Protein AF-A0A7W9YBZ8-F1 (afdb_monomer_lite)

Structure (mmCIF, N/CA/C/O backbone):
data_AF-A0A7W9YBZ8-F1
#
_entry.id   AF-A0A7W9YBZ8-F1
#
loop_
_atom_site.group_PDB
_atom_site.id
_atom_site.type_symbol
_atom_site.label_atom_id
_atom_site.label_alt_id
_atom_site.label_comp_id
_atom_site.label_asym_id
_atom_site.label_entity_id
_atom_site.label_seq_id
_atom_site.pdbx_PDB_ins_code
_atom_site.Cartn_x
_atom_site.Cartn_y
_atom_site.Cartn_z
_atom_site.occupancy
_atom_site.B_iso_or_equiv
_atom_site.auth_seq_id
_atom_site.auth_comp_id
_atom_site.auth_asym_id
_atom_site.auth_atom_id
_atom_site.pdbx_PDB_model_num
ATOM 1 N N . MET A 1 1 ? -35.290 6.268 83.564 1.00 39.09 1 MET A N 1
ATOM 2 C CA . MET A 1 1 ? -34.974 5.269 82.520 1.00 39.09 1 MET A CA 1
ATOM 3 C C . MET A 1 1 ? -35.511 5.799 81.199 1.00 39.09 1 MET A C 1
ATOM 5 O O . MET A 1 1 ? -36.633 6.287 81.179 1.00 39.09 1 MET A O 1
ATOM 9 N N . LYS A 1 2 ? -34.642 5.896 80.187 1.00 36.97 2 LYS A N 1
ATOM 10 C CA . LYS A 1 2 ? -34.783 6.764 79.003 1.00 36.97 2 LYS A CA 1
ATOM 11 C C . LYS A 1 2 ? -35.690 6.149 77.932 1.00 36.97 2 LYS A C 1
ATOM 13 O O . LYS A 1 2 ? -35.587 4.963 77.644 1.00 36.97 2 LYS A O 1
ATOM 18 N N . GLN A 1 3 ? -36.544 6.993 77.358 1.00 38.16 3 GLN A N 1
ATOM 19 C CA . GLN A 1 3 ? -37.450 6.673 76.261 1.00 38.16 3 GLN A CA 1
ATOM 20 C C . GLN A 1 3 ? -36.682 6.431 74.956 1.00 38.16 3 GLN A C 1
ATOM 22 O O . GLN A 1 3 ? -35.708 7.126 74.668 1.00 38.16 3 GLN A O 1
ATOM 27 N N . MET A 1 4 ? -37.135 5.444 74.181 1.00 46.66 4 MET A N 1
ATOM 28 C CA . MET A 1 4 ? -36.638 5.159 72.839 1.00 46.66 4 MET A CA 1
ATOM 29 C C . MET A 1 4 ? -37.496 5.891 71.808 1.00 46.66 4 MET A C 1
ATOM 31 O O . MET A 1 4 ? -38.709 5.700 71.771 1.00 46.66 4 MET A O 1
ATOM 35 N N . ALA A 1 5 ? -36.860 6.697 70.962 1.00 44.94 5 ALA A N 1
ATOM 36 C CA . ALA A 1 5 ? -37.447 7.225 69.739 1.00 44.94 5 ALA A CA 1
ATOM 37 C C . ALA A 1 5 ? -36.613 6.720 68.555 1.00 44.94 5 ALA A C 1
ATOM 39 O O . ALA A 1 5 ? -35.406 6.951 68.494 1.00 44.94 5 ALA A O 1
ATOM 40 N N . PHE A 1 6 ? -37.266 6.003 67.641 1.00 47.22 6 PHE A N 1
ATOM 41 C CA . PHE A 1 6 ? -36.727 5.645 66.334 1.00 47.22 6 PHE A CA 1
ATOM 42 C C . PHE A 1 6 ? -36.806 6.872 65.421 1.00 47.22 6 PHE A C 1
ATOM 44 O O . PHE A 1 6 ? -37.890 7.410 65.209 1.00 47.22 6 PHE A O 1
ATOM 51 N N . ALA A 1 7 ? -35.674 7.292 64.860 1.00 44.38 7 ALA A N 1
ATOM 52 C CA . ALA A 1 7 ? -35.624 8.266 63.777 1.00 44.38 7 ALA A CA 1
ATOM 53 C C . ALA A 1 7 ? -34.984 7.602 62.554 1.00 44.38 7 ALA A C 1
ATOM 55 O O . ALA A 1 7 ? -33.784 7.334 62.528 1.00 44.38 7 ALA A O 1
ATOM 56 N N . ALA A 1 8 ? -35.818 7.304 61.559 1.00 50.41 8 ALA A N 1
ATOM 57 C CA . ALA A 1 8 ? -35.397 6.947 60.215 1.00 50.41 8 ALA A CA 1
ATOM 58 C C . ALA A 1 8 ? -34.964 8.229 59.483 1.00 50.41 8 ALA A C 1
ATOM 60 O O . ALA A 1 8 ? -35.722 9.196 59.435 1.00 50.41 8 ALA A O 1
ATOM 61 N N . GLY A 1 9 ? -33.746 8.244 58.939 1.00 46.59 9 GLY A N 1
ATOM 62 C CA . GLY A 1 9 ? -33.174 9.376 58.209 1.00 46.59 9 GLY A CA 1
ATOM 63 C C . GLY A 1 9 ? -32.560 8.913 56.891 1.00 46.59 9 GLY A C 1
ATOM 64 O O . GLY A 1 9 ? -31.656 8.087 56.876 1.00 46.59 9 GLY A O 1
ATOM 65 N N . ILE A 1 10 ? -33.115 9.433 55.800 1.00 53.53 10 ILE A N 1
ATOM 66 C CA . ILE A 1 10 ? -32.891 9.110 54.387 1.00 53.53 10 ILE A CA 1
ATOM 67 C C . ILE A 1 10 ? -31.417 9.288 53.985 1.00 53.53 10 ILE A C 1
ATOM 69 O O . ILE A 1 10 ? -30.879 10.390 54.074 1.00 53.53 10 ILE A O 1
ATOM 73 N N . ILE A 1 11 ? -30.778 8.226 53.481 1.00 57.31 11 ILE A N 1
ATOM 74 C CA . ILE A 1 11 ? -29.496 8.339 52.772 1.00 57.31 11 ILE A CA 1
ATOM 75 C C . ILE A 1 11 ? -29.817 8.801 51.350 1.00 57.31 11 IL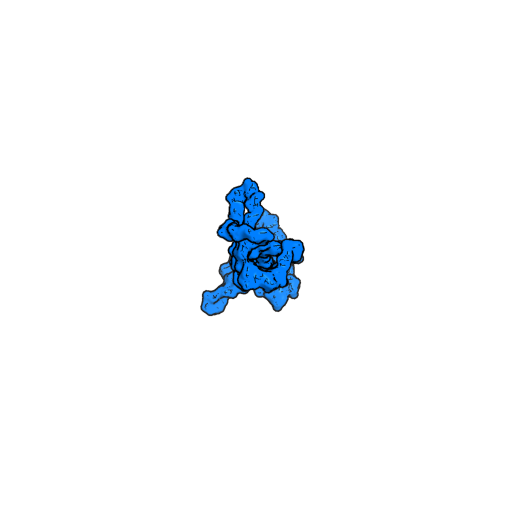E A C 1
ATOM 77 O O . ILE A 1 11 ? -30.354 8.045 50.541 1.00 57.31 11 ILE A O 1
ATOM 81 N N . ALA A 1 12 ? -29.524 10.069 51.068 1.00 49.31 12 ALA A N 1
ATOM 82 C CA . ALA A 1 12 ? -29.560 10.624 49.725 1.00 49.31 12 ALA A CA 1
ATOM 83 C C . ALA A 1 12 ? -28.549 9.872 48.842 1.00 49.31 12 ALA A C 1
ATOM 85 O O . ALA A 1 12 ? -27.347 9.885 49.110 1.00 49.31 12 ALA A O 1
ATOM 86 N N . GLY A 1 13 ? -29.045 9.195 47.805 1.00 47.66 13 GLY A N 1
ATOM 87 C CA . GLY A 1 13 ? -28.213 8.563 46.789 1.00 47.66 13 GLY A CA 1
ATOM 88 C C . GLY A 1 13 ? -27.418 9.623 46.034 1.00 47.66 13 GLY A C 1
ATOM 89 O O . GLY A 1 13 ? -27.987 10.432 45.303 1.00 47.66 13 GLY A O 1
ATOM 90 N N . LEU A 1 14 ? -26.100 9.623 46.218 1.00 51.12 14 LEU A N 1
ATOM 91 C CA . LEU A 1 14 ? -25.176 10.352 45.361 1.00 51.12 14 LEU A CA 1
ATOM 92 C C . LEU A 1 14 ? -25.247 9.714 43.971 1.00 51.12 14 LEU A C 1
ATOM 94 O O . LEU A 1 14 ? -24.810 8.580 43.784 1.00 51.12 14 LEU A O 1
ATOM 98 N N . ALA A 1 15 ? -25.818 10.430 43.003 1.00 49.50 15 ALA A N 1
ATOM 99 C CA . ALA A 1 15 ? -25.705 10.073 41.598 1.00 49.50 15 ALA A CA 1
ATOM 100 C C . ALA A 1 15 ? -24.217 10.110 41.220 1.00 49.50 15 ALA A C 1
ATOM 102 O O . ALA A 1 15 ? -23.617 11.179 41.104 1.00 49.50 15 ALA A O 1
ATOM 103 N N . SER A 1 16 ? -23.609 8.933 41.087 1.00 42.72 16 SER A N 1
ATOM 104 C CA . SER A 1 16 ? -22.265 8.777 40.549 1.00 42.72 16 SER A CA 1
ATOM 105 C C . SER A 1 16 ? -22.278 9.279 39.109 1.00 42.72 16 SER A C 1
ATOM 107 O O . SER A 1 16 ? -22.821 8.635 38.216 1.00 42.72 16 SER A O 1
ATOM 109 N N . MET A 1 17 ? -21.727 10.468 38.886 1.00 43.50 17 MET A N 1
ATOM 110 C CA . MET A 1 17 ? -21.442 10.951 37.543 1.00 43.50 17 MET A CA 1
ATOM 111 C C . MET A 1 17 ? -20.300 10.085 37.007 1.00 43.50 17 MET A C 1
ATOM 113 O O . MET A 1 17 ? -19.156 10.242 37.431 1.00 43.50 17 MET A O 1
ATOM 117 N N . SER A 1 18 ? -20.621 9.123 36.142 1.00 44.34 18 SER A N 1
ATOM 118 C CA . SER A 1 18 ? -19.644 8.285 35.450 1.00 44.34 18 SER A CA 1
ATOM 119 C C . SER A 1 18 ? -18.741 9.184 34.611 1.00 44.34 18 SER A C 1
ATOM 121 O O . SER A 1 18 ? -19.114 9.618 33.522 1.00 44.34 18 SER A O 1
ATOM 123 N N . GLN A 1 19 ? -17.563 9.520 35.133 1.00 41.34 19 GLN A N 1
ATOM 124 C CA . GLN A 1 19 ? -16.507 10.051 34.285 1.00 41.34 19 GLN A CA 1
ATOM 125 C C . GLN A 1 19 ? -16.109 8.925 33.321 1.00 41.34 19 GLN A C 1
ATOM 127 O O . GLN A 1 19 ? -15.967 7.792 33.786 1.00 41.34 19 GLN A O 1
ATOM 132 N N . PRO A 1 20 ? -15.940 9.188 32.013 1.00 45.44 20 PRO A N 1
ATOM 133 C CA . PRO A 1 20 ? -15.352 8.208 31.110 1.00 45.44 20 PRO A CA 1
ATOM 134 C C . PRO A 1 20 ? -13.951 7.924 31.646 1.00 45.44 20 PRO A C 1
ATOM 136 O O . PRO A 1 20 ? -13.073 8.789 31.652 1.00 45.44 20 PRO A O 1
ATOM 139 N N . THR A 1 21 ? -13.784 6.753 32.247 1.00 42.84 21 THR A N 1
ATOM 140 C CA . THR A 1 21 ? -12.510 6.364 32.837 1.00 42.84 21 THR A CA 1
ATOM 141 C C . THR A 1 21 ? -11.633 5.829 31.718 1.00 42.84 21 THR A C 1
ATOM 143 O O . THR A 1 21 ? -12.100 5.076 30.869 1.00 42.84 21 THR A O 1
ATOM 146 N N . TYR A 1 22 ? -10.346 6.175 31.745 1.00 48.28 22 TYR A N 1
ATOM 147 C CA . TYR A 1 22 ? -9.294 5.631 30.876 1.00 48.28 22 TYR A CA 1
ATOM 148 C C . TYR A 1 22 ? -9.345 4.096 30.682 1.00 48.28 22 TYR A C 1
ATOM 150 O O . TYR A 1 22 ? -8.763 3.584 29.729 1.00 48.28 22 TYR A O 1
ATOM 158 N N . ALA A 1 23 ? -10.036 3.362 31.563 1.00 52.97 23 ALA A N 1
ATOM 159 C CA . ALA A 1 23 ? -10.289 1.932 31.443 1.00 52.97 23 ALA A CA 1
ATOM 160 C C . ALA A 1 23 ? -11.123 1.558 30.200 1.00 52.97 23 ALA A C 1
ATOM 162 O O . ALA A 1 23 ? -10.751 0.618 29.505 1.00 52.97 23 ALA A O 1
ATOM 163 N N . GLU A 1 24 ? -12.179 2.307 29.857 1.00 59.22 24 GLU A N 1
ATOM 164 C CA . GLU A 1 24 ? -13.039 1.979 28.702 1.00 59.22 24 GLU A CA 1
ATOM 165 C C . GLU A 1 24 ? -12.298 2.159 27.362 1.00 59.22 24 GLU A C 1
ATOM 167 O O . GLU A 1 24 ? -12.486 1.380 26.424 1.00 59.22 24 GLU A O 1
ATOM 172 N N . ASP A 1 25 ? -11.408 3.154 27.280 1.00 58.88 25 ASP A N 1
ATOM 173 C CA . ASP A 1 25 ? -10.561 3.387 26.104 1.00 58.88 25 ASP A CA 1
ATOM 174 C C . ASP A 1 25 ? -9.421 2.365 25.998 1.00 58.88 25 ASP A C 1
ATOM 176 O O . ASP A 1 25 ? -9.064 1.956 24.890 1.00 58.88 25 ASP A O 1
ATOM 180 N N . ALA A 1 26 ? -8.872 1.915 27.133 1.00 63.59 26 ALA A N 1
ATOM 181 C CA . ALA A 1 26 ? -7.862 0.860 27.175 1.00 63.59 26 ALA A CA 1
ATOM 182 C C . ALA A 1 26 ? -8.437 -0.498 26.739 1.00 63.59 26 ALA A C 1
ATOM 184 O O . ALA A 1 26 ? -7.808 -1.222 25.961 1.00 63.59 26 ALA A O 1
ATOM 185 N N . GLU A 1 27 ? -9.650 -0.825 27.192 1.00 80.19 27 GLU A N 1
ATOM 186 C CA . GLU A 1 27 ? -10.381 -2.026 26.780 1.00 80.19 27 GLU A CA 1
ATOM 187 C C . GLU A 1 27 ? -10.715 -1.983 25.284 1.00 80.19 27 GLU A C 1
ATOM 189 O O . GLU A 1 27 ? -10.450 -2.944 24.552 1.00 80.19 27 GLU A O 1
ATOM 194 N N . TRP A 1 28 ? -11.206 -0.839 24.797 1.00 87.44 28 TRP A N 1
ATOM 195 C CA . TRP A 1 28 ? -11.497 -0.650 23.379 1.00 87.44 28 TRP A CA 1
ATOM 196 C C . TRP A 1 28 ? -10.231 -0.700 22.509 1.00 87.44 28 TRP A C 1
ATOM 198 O O . TRP A 1 28 ? -10.233 -1.354 21.466 1.00 87.44 28 TRP A O 1
ATOM 208 N N . GLY A 1 29 ? -9.123 -0.090 22.936 1.00 89.31 29 GLY A N 1
ATOM 209 C CA . GLY A 1 29 ? -7.845 -0.120 22.218 1.00 89.31 29 GLY A CA 1
ATOM 210 C C . GLY A 1 29 ? -7.275 -1.527 22.062 1.00 89.31 29 GLY A C 1
ATOM 211 O O . GLY A 1 29 ? -6.813 -1.894 20.979 1.00 89.31 29 GLY A O 1
ATOM 212 N N . CYS A 1 30 ? -7.361 -2.353 23.107 1.00 90.69 30 CYS A N 1
ATOM 213 C CA . CYS A 1 30 ? -6.948 -3.752 23.019 1.00 90.69 30 CYS A CA 1
ATOM 214 C C . CYS A 1 30 ? -7.881 -4.583 22.131 1.00 90.69 30 CYS A C 1
ATOM 216 O O . CYS A 1 30 ? -7.406 -5.457 21.404 1.00 90.69 30 CYS A O 1
ATOM 218 N N . GLN A 1 31 ? -9.179 -4.272 22.108 1.00 91.75 31 GLN A N 1
ATOM 219 C CA . GLN A 1 31 ? -10.114 -4.891 21.170 1.00 91.75 31 GLN A CA 1
ATOM 220 C C . GLN A 1 31 ? -9.775 -4.543 19.712 1.00 91.75 31 GLN A C 1
ATOM 222 O O . GLN A 1 31 ? -9.754 -5.435 18.865 1.00 91.75 31 GLN A O 1
ATOM 227 N N . ILE A 1 32 ? -9.462 -3.275 19.414 1.00 93.56 32 ILE A N 1
ATOM 228 C CA . ILE A 1 32 ? -9.023 -2.850 18.076 1.00 93.56 32 ILE A CA 1
ATOM 229 C C . ILE A 1 32 ? -7.741 -3.569 17.671 1.00 93.56 32 ILE A C 1
ATOM 231 O O . ILE A 1 32 ? -7.672 -4.096 16.564 1.00 93.56 32 ILE A O 1
ATOM 235 N N . LEU A 1 33 ? -6.745 -3.628 18.558 1.00 92.31 33 LEU A N 1
ATOM 236 C CA . LEU A 1 33 ? -5.489 -4.313 18.267 1.00 92.31 33 LEU A CA 1
ATOM 237 C C . LEU A 1 33 ? -5.711 -5.801 17.969 1.00 92.31 33 LEU A C 1
ATOM 239 O O . LEU A 1 33 ? -5.168 -6.314 16.993 1.00 92.31 33 LEU A O 1
ATOM 243 N N . LEU A 1 34 ? -6.525 -6.483 18.779 1.00 91.12 34 LEU A N 1
ATOM 244 C CA . LEU A 1 34 ? -6.846 -7.896 18.583 1.00 91.12 34 LEU A CA 1
ATOM 245 C C . LEU A 1 34 ? -7.536 -8.131 17.235 1.00 91.12 34 LEU A C 1
ATOM 247 O O . LEU A 1 34 ? -7.174 -9.050 16.502 1.00 91.12 34 LEU A O 1
ATOM 251 N N . CYS A 1 35 ? -8.499 -7.280 16.891 1.00 94.00 35 CYS A N 1
ATOM 252 C CA . CYS A 1 35 ? -9.222 -7.381 15.632 1.00 94.00 35 CYS A CA 1
ATOM 253 C C . CYS A 1 35 ? -8.346 -7.053 14.420 1.00 94.00 35 CYS A C 1
ATOM 255 O O . CYS A 1 35 ? -8.385 -7.781 13.433 1.00 94.00 35 CYS A O 1
ATOM 257 N N . ALA A 1 36 ? -7.502 -6.025 14.509 1.00 92.94 36 ALA A N 1
ATOM 258 C CA . ALA A 1 36 ? -6.534 -5.683 13.471 1.00 92.94 36 ALA A CA 1
ATOM 259 C C . ALA A 1 36 ? -5.457 -6.765 13.282 1.00 92.94 36 ALA A C 1
ATOM 261 O O . ALA A 1 36 ? -4.946 -6.940 12.182 1.00 92.94 36 ALA A O 1
ATOM 262 N N . ALA A 1 37 ? -5.118 -7.518 14.331 1.00 90.88 37 ALA A N 1
ATOM 263 C CA . ALA A 1 37 ? -4.169 -8.626 14.246 1.00 90.88 37 ALA A CA 1
ATOM 264 C C . ALA A 1 37 ? -4.755 -9.900 13.599 1.00 90.88 37 ALA A C 1
ATOM 266 O O . ALA A 1 37 ? -3.995 -10.831 13.304 1.00 90.88 37 ALA A O 1
ATOM 267 N N . SER A 1 38 ? -6.074 -9.960 13.379 1.00 90.88 38 SER A N 1
ATOM 268 C CA . SER A 1 38 ? -6.751 -11.075 12.714 1.00 90.88 38 SER A CA 1
ATOM 269 C C . SER A 1 38 ? -6.514 -11.015 11.200 1.00 90.88 38 SER A C 1
ATOM 271 O O . SER A 1 38 ? -6.960 -10.079 10.544 1.00 90.88 38 SER A O 1
ATOM 273 N N . GLN A 1 39 ? -5.771 -11.986 10.652 1.00 85.81 39 GLN A N 1
ATOM 274 C CA . GLN A 1 39 ? -5.364 -12.024 9.234 1.00 85.81 39 GLN A CA 1
ATOM 275 C C . GLN A 1 39 ? -6.019 -13.158 8.430 1.00 85.81 39 GLN A C 1
ATOM 277 O O . GLN A 1 39 ? -5.958 -13.165 7.204 1.00 85.81 39 GLN A O 1
ATOM 282 N N . SER A 1 40 ? -6.612 -14.160 9.079 1.00 86.25 40 SER A N 1
ATOM 283 C CA . SER A 1 40 ? -7.207 -15.319 8.397 1.00 86.25 40 SER A CA 1
ATOM 284 C C . SER A 1 40 ? -8.364 -15.901 9.217 1.00 86.25 40 SER A C 1
ATOM 286 O O . SER A 1 40 ? -8.146 -16.819 10.008 1.00 86.25 40 SER A O 1
ATOM 288 N N . PRO A 1 41 ? -9.594 -15.379 9.054 1.00 89.44 41 PRO A N 1
ATOM 289 C CA . PRO A 1 41 ? -9.977 -14.279 8.160 1.00 89.44 41 PRO A CA 1
ATOM 290 C C . PRO A 1 41 ? -9.532 -12.905 8.691 1.00 89.44 41 PRO A C 1
ATOM 292 O O . PRO A 1 41 ? -9.154 -12.778 9.853 1.00 89.44 41 PRO A O 1
ATOM 295 N N . SER A 1 42 ? -9.569 -11.873 7.845 1.00 92.75 42 SER A N 1
ATOM 296 C CA . SER A 1 42 ? -9.409 -10.489 8.306 1.00 92.75 42 SER A CA 1
ATOM 297 C C . SER A 1 42 ? -10.561 -10.084 9.237 1.00 92.75 42 SER A C 1
ATOM 299 O O . SER A 1 42 ? -11.568 -10.793 9.347 1.00 92.75 42 SER A O 1
ATOM 301 N N . TRP A 1 43 ? -10.471 -8.912 9.872 1.00 94.31 43 TRP A N 1
ATOM 302 C CA . TRP A 1 43 ? -11.541 -8.407 10.740 1.00 94.31 43 TRP A CA 1
ATOM 303 C C . TRP A 1 43 ? -12.921 -8.338 10.053 1.00 94.31 43 TRP A C 1
ATOM 305 O O . TRP A 1 43 ? -13.933 -8.461 10.741 1.00 94.31 43 TRP A O 1
ATOM 315 N N . HIS A 1 44 ? -12.982 -8.219 8.717 1.00 94.44 44 HIS A N 1
ATOM 316 C CA . HIS A 1 44 ? -14.223 -8.304 7.929 1.00 94.44 44 HIS A CA 1
ATOM 317 C C . HIS A 1 44 ? -14.918 -9.658 8.046 1.00 94.44 44 HIS A C 1
ATOM 319 O O . HIS A 1 44 ? -16.145 -9.724 8.054 1.00 94.44 44 HIS A O 1
ATOM 325 N N . GLY A 1 45 ? -14.143 -10.740 8.120 1.00 93.88 45 GLY A N 1
ATOM 326 C CA . GLY A 1 45 ? -14.659 -12.102 8.219 1.00 93.88 45 GLY A CA 1
ATOM 327 C C . GLY A 1 45 ? -14.880 -12.578 9.654 1.00 93.88 45 GLY A C 1
ATOM 328 O O . GLY A 1 45 ? -15.375 -13.686 9.842 1.00 93.88 45 GLY A O 1
ATOM 329 N N . VAL A 1 46 ? -14.539 -11.768 10.663 1.00 94.88 46 VAL A N 1
ATOM 330 C CA . VAL A 1 46 ? -14.775 -12.070 12.082 1.00 94.88 46 VAL A CA 1
ATOM 331 C C . VAL A 1 46 ? -15.945 -11.218 12.591 1.00 94.88 46 VAL A C 1
ATOM 333 O O . VAL A 1 46 ? -15.749 -10.038 12.887 1.00 94.88 46 VAL A O 1
ATOM 336 N N . PRO A 1 47 ? -17.161 -11.777 12.767 1.00 93.94 47 PRO A N 1
ATOM 337 C CA . PRO A 1 47 ? -18.357 -10.990 13.093 1.00 93.94 47 PRO A CA 1
ATOM 338 C C . PRO A 1 47 ? -18.229 -10.119 14.348 1.00 93.94 47 PRO A C 1
ATOM 340 O O . PRO A 1 47 ? -18.737 -9.002 14.377 1.00 93.94 47 PRO A O 1
ATOM 343 N N . TYR A 1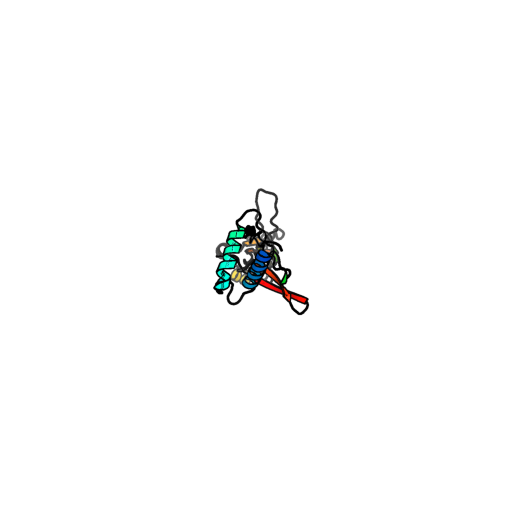 48 ? -17.508 -10.593 15.368 1.00 92.62 48 TYR A N 1
ATOM 344 C CA . TYR A 1 48 ? -17.252 -9.830 16.594 1.00 92.62 48 TYR A CA 1
ATOM 345 C C . TYR A 1 48 ? -16.340 -8.608 16.373 1.00 92.62 48 TYR A C 1
ATOM 347 O O . TYR A 1 48 ? -16.425 -7.632 17.114 1.00 92.62 48 TYR A O 1
ATOM 355 N N . CYS A 1 49 ? -15.491 -8.632 15.344 1.00 95.44 49 CYS A N 1
ATOM 356 C CA . CYS A 1 49 ? -14.559 -7.552 15.036 1.00 95.44 49 CYS A CA 1
ATOM 357 C C . CYS A 1 49 ? -15.137 -6.468 14.129 1.00 95.44 49 CYS A C 1
ATOM 359 O O . CYS A 1 49 ? -14.633 -5.345 14.124 1.00 95.44 49 CYS A O 1
ATOM 361 N N . VAL A 1 50 ? -16.227 -6.749 13.415 1.00 95.44 50 VAL A N 1
ATOM 362 C CA . VAL A 1 50 ? -16.858 -5.764 12.533 1.00 95.44 50 VAL A CA 1
ATOM 363 C C . VAL A 1 50 ? -17.390 -4.544 13.311 1.00 95.44 50 VAL A C 1
ATOM 365 O O . VAL A 1 50 ? -17.016 -3.425 12.957 1.00 95.44 50 VAL A O 1
ATOM 368 N N . PRO A 1 51 ? -18.198 -4.677 14.386 1.00 95.06 51 PRO A N 1
ATOM 369 C CA . PRO A 1 51 ? -18.687 -3.521 15.144 1.00 95.06 51 PRO A CA 1
ATOM 370 C C . PRO A 1 51 ? -17.596 -2.616 15.751 1.00 95.06 51 PRO A C 1
ATOM 372 O O . PRO A 1 51 ? -17.675 -1.399 15.548 1.00 95.06 51 PRO A O 1
ATOM 375 N N . PRO A 1 52 ? -16.572 -3.132 16.465 1.00 93.81 52 PRO A N 1
ATOM 376 C CA . PRO A 1 52 ? -15.550 -2.275 17.064 1.00 93.81 52 PRO A CA 1
ATOM 377 C C . PRO A 1 52 ? -14.688 -1.570 16.007 1.00 93.81 52 PRO A C 1
ATOM 379 O O . PRO A 1 52 ? -14.399 -0.384 16.166 1.00 93.81 52 PRO A O 1
ATOM 382 N N . MET A 1 53 ? -14.346 -2.239 14.899 1.00 95.00 53 MET A N 1
ATOM 383 C CA . MET A 1 53 ? -13.595 -1.618 13.800 1.00 95.00 53 MET A CA 1
ATOM 384 C C . MET A 1 53 ? -14.418 -0.537 13.084 1.00 95.00 53 MET A C 1
ATOM 386 O O . MET A 1 53 ? -13.905 0.541 12.791 1.00 95.00 53 MET A O 1
ATOM 390 N N . LYS A 1 54 ? -15.726 -0.748 12.888 1.00 95.62 54 LYS A N 1
ATOM 391 C CA . LYS A 1 54 ? -16.626 0.291 12.355 1.00 95.62 54 LYS A CA 1
ATOM 392 C C . LYS A 1 54 ? -16.708 1.513 13.270 1.00 95.62 54 LYS A C 1
ATOM 394 O O . LYS A 1 54 ? -16.624 2.645 12.787 1.00 95.62 54 LYS A O 1
ATOM 399 N N . ARG A 1 55 ? -16.810 1.298 14.590 1.00 94.69 55 ARG A N 1
ATOM 400 C CA . ARG A 1 55 ? -16.770 2.375 15.596 1.00 94.69 55 ARG A CA 1
ATOM 401 C C . ARG A 1 55 ? -15.483 3.193 15.480 1.00 94.69 55 ARG A C 1
ATOM 403 O O . ARG A 1 55 ? -15.552 4.418 15.530 1.00 94.69 55 ARG A O 1
ATOM 410 N N . LEU A 1 56 ? -14.340 2.534 15.295 1.00 93.88 56 LEU A N 1
ATOM 411 C CA . LEU A 1 56 ? -13.049 3.190 15.083 1.00 93.88 56 LEU A CA 1
ATOM 412 C C . LEU A 1 56 ? -13.043 4.053 13.823 1.00 93.88 56 LEU A C 1
ATOM 414 O O . LEU A 1 56 ? -12.723 5.233 13.911 1.00 93.88 56 LEU A O 1
ATOM 418 N N . ILE A 1 57 ? -13.462 3.505 12.682 1.00 94.12 57 ILE A N 1
ATOM 419 C CA . ILE A 1 57 ? -13.483 4.234 11.405 1.00 94.12 57 ILE A CA 1
ATOM 420 C C . ILE A 1 57 ? -14.389 5.472 11.494 1.00 94.12 57 ILE A C 1
ATOM 422 O O . ILE A 1 57 ? -14.019 6.551 11.040 1.00 94.12 57 ILE A O 1
ATOM 426 N N . THR A 1 58 ? -15.543 5.361 12.159 1.00 94.62 58 THR A N 1
ATOM 427 C CA . THR A 1 58 ? -16.423 6.516 12.419 1.00 94.62 58 THR A CA 1
ATOM 428 C C . THR A 1 58 ? -15.819 7.512 13.416 1.00 94.62 58 THR A C 1
ATOM 430 O O . THR A 1 58 ? -16.064 8.712 13.326 1.00 94.62 58 THR A O 1
ATOM 433 N N . ALA A 1 59 ? -15.041 7.051 14.397 1.00 93.56 59 ALA A N 1
ATOM 434 C CA . ALA A 1 59 ? -14.360 7.939 15.335 1.00 93.56 59 ALA A CA 1
ATOM 435 C C . ALA A 1 59 ? -13.219 8.715 14.658 1.00 93.56 59 ALA A C 1
ATOM 437 O O . ALA A 1 59 ? -13.034 9.888 14.966 1.00 93.56 59 ALA A O 1
ATOM 438 N N . MET A 1 60 ? -12.521 8.103 13.696 1.00 92.69 60 MET A N 1
ATOM 439 C CA . MET A 1 60 ? -11.424 8.727 12.947 1.00 92.69 60 MET A CA 1
ATOM 440 C C . MET A 1 60 ? -11.838 9.974 12.161 1.00 92.69 60 MET A C 1
ATOM 442 O O . MET A 1 60 ? -11.004 10.847 11.939 1.00 92.69 60 MET A O 1
ATOM 446 N N . SER A 1 61 ? -13.106 10.085 11.754 1.00 91.44 61 SER A N 1
ATOM 447 C CA . SER A 1 61 ? -13.612 11.271 11.055 1.00 91.44 61 SER A CA 1
ATOM 448 C C . SER A 1 61 ? -13.963 12.433 11.992 1.00 91.44 61 SER A C 1
ATOM 450 O O . SER A 1 61 ? -14.362 13.497 11.519 1.00 91.44 61 SER A O 1
ATOM 452 N N . LYS A 1 62 ? -13.877 12.246 13.315 1.00 93.81 62 LYS A N 1
ATOM 453 C CA . LYS A 1 62 ? -14.184 13.290 14.298 1.00 93.81 62 LYS A CA 1
ATOM 454 C C . LYS A 1 62 ? -12.956 14.175 14.550 1.00 93.81 62 LYS A C 1
ATOM 456 O O . LYS A 1 62 ? -11.830 13.673 14.564 1.00 93.81 62 LYS A O 1
ATOM 461 N N . PRO A 1 63 ? -13.143 15.485 14.795 1.00 92.56 63 PRO A N 1
ATOM 462 C CA . PRO A 1 63 ? -12.041 16.349 15.201 1.00 92.56 63 PRO A CA 1
ATOM 463 C C . PRO A 1 63 ? -11.427 15.853 16.518 1.00 92.56 63 PRO A C 1
ATOM 465 O O . PRO A 1 63 ? -12.126 15.297 17.363 1.00 92.56 63 PRO A O 1
ATOM 468 N N . HIS A 1 64 ? -10.120 16.067 16.689 1.00 90.19 64 HIS A N 1
ATOM 469 C CA . HIS A 1 64 ? -9.347 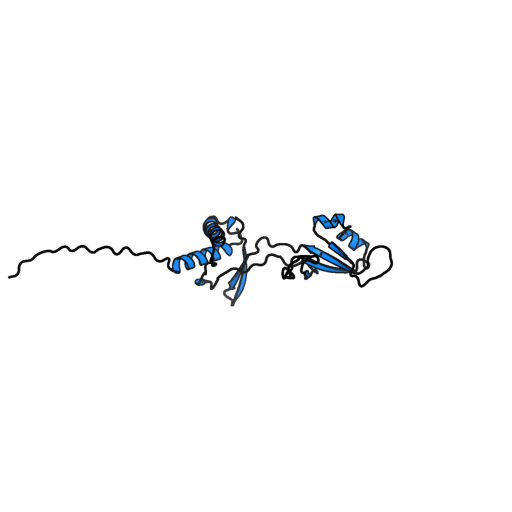15.643 17.869 1.00 90.19 64 HIS A CA 1
ATOM 470 C C . HIS A 1 64 ? -9.333 14.130 18.143 1.00 90.19 64 HIS A C 1
ATOM 472 O O . HIS A 1 64 ? -9.032 13.713 19.259 1.00 90.19 64 HIS A O 1
ATOM 478 N N . PHE A 1 65 ? -9.617 13.299 17.137 1.00 90.38 65 PHE A N 1
ATOM 479 C CA . PHE A 1 65 ? -9.486 11.855 17.274 1.00 90.38 65 PHE A CA 1
ATOM 480 C C . PHE A 1 65 ? -8.042 11.444 17.600 1.00 90.38 65 PHE A C 1
ATOM 482 O O . PHE A 1 65 ? -7.095 11.798 16.892 1.00 90.38 65 PHE A O 1
ATOM 489 N N . SER A 1 66 ? -7.894 10.635 18.645 1.00 88.69 66 SER A N 1
ATOM 490 C CA . SER A 1 66 ? -6.673 9.911 18.977 1.00 88.69 66 SER A CA 1
ATOM 491 C C . SER A 1 66 ? -6.915 8.413 18.832 1.00 88.69 66 SER A C 1
ATOM 493 O O . SER A 1 66 ? -7.983 7.894 19.155 1.00 88.69 66 SER A O 1
ATOM 495 N N . TRP A 1 67 ? -5.907 7.705 18.322 1.00 89.50 67 TRP A N 1
ATOM 496 C CA . TRP A 1 67 ? -5.990 6.254 18.226 1.00 89.50 67 TRP A CA 1
ATOM 497 C C . TRP A 1 67 ? -6.027 5.638 19.633 1.00 89.50 67 TRP A C 1
ATOM 499 O O . TRP A 1 67 ? -5.192 6.024 20.459 1.00 89.50 67 TRP A O 1
ATOM 509 N N . PRO A 1 68 ? -6.941 4.693 19.916 1.00 89.00 68 PRO A N 1
ATOM 510 C CA . PRO A 1 68 ? -7.052 4.107 21.244 1.00 89.00 68 PRO A CA 1
ATOM 511 C C . PRO A 1 68 ? -5.815 3.266 21.573 1.00 89.00 68 PRO A C 1
ATOM 513 O O . PRO A 1 68 ? -5.322 2.497 20.746 1.00 89.00 68 PRO A O 1
ATOM 516 N N . VAL A 1 69 ? -5.294 3.431 22.787 1.00 87.88 69 VAL A N 1
ATOM 517 C CA . VAL A 1 69 ? -4.054 2.783 23.229 1.00 87.88 69 VAL A CA 1
ATOM 518 C C . VAL A 1 69 ? -4.386 1.466 23.920 1.00 87.88 69 VAL A C 1
ATOM 520 O O . VAL A 1 69 ? -5.209 1.428 24.827 1.00 87.88 69 VAL A O 1
ATOM 523 N N . CYS A 1 70 ? -3.705 0.387 23.538 1.00 87.25 70 CYS A N 1
ATOM 524 C CA . CYS A 1 70 ? -3.713 -0.860 24.294 1.00 87.25 70 CYS A CA 1
ATOM 525 C C . CYS A 1 70 ? -2.476 -0.917 25.193 1.00 87.25 70 CYS A C 1
ATOM 527 O O . CYS A 1 70 ? -1.377 -1.245 24.734 1.00 87.25 70 CYS A O 1
ATOM 529 N N . HIS A 1 71 ? -2.649 -0.625 26.484 1.00 83.62 71 HIS A N 1
ATOM 530 C CA . HIS A 1 71 ? -1.551 -0.653 27.455 1.00 83.62 71 HIS A CA 1
ATOM 531 C C . HIS A 1 71 ? -0.935 -2.050 27.611 1.00 83.62 71 HIS A C 1
ATOM 533 O O . HIS A 1 71 ? 0.283 -2.163 27.711 1.00 83.62 71 HIS A O 1
ATOM 539 N N . ALA A 1 72 ? -1.752 -3.108 27.548 1.00 79.19 72 ALA A N 1
ATOM 540 C CA . ALA A 1 72 ? -1.289 -4.492 27.679 1.00 79.19 72 ALA A CA 1
ATOM 541 C C . ALA A 1 72 ? -0.285 -4.904 26.586 1.00 79.19 72 ALA A C 1
ATOM 543 O O . ALA A 1 72 ? 0.580 -5.737 26.829 1.00 79.19 72 ALA A O 1
ATOM 544 N N . ALA A 1 73 ? -0.381 -4.302 25.398 1.00 76.19 73 ALA A N 1
ATOM 545 C CA . ALA A 1 73 ? 0.503 -4.577 24.266 1.00 76.19 73 ALA A CA 1
ATOM 546 C C . ALA A 1 73 ? 1.470 -3.422 23.957 1.00 76.19 73 ALA A C 1
ATOM 548 O O . ALA A 1 73 ? 2.150 -3.458 22.934 1.00 76.19 73 ALA A O 1
ATOM 549 N N . ASN A 1 74 ? 1.492 -2.378 24.800 1.00 78.69 74 ASN A N 1
ATOM 550 C CA . ASN A 1 74 ? 2.197 -1.116 24.554 1.00 78.69 74 ASN A CA 1
ATOM 551 C C . ASN A 1 74 ? 2.003 -0.594 23.113 1.00 78.69 74 ASN A C 1
ATOM 553 O O . ASN A 1 74 ? 2.941 -0.131 22.461 1.00 78.69 74 ASN A O 1
ATOM 557 N N . SER A 1 75 ? 0.779 -0.728 22.595 1.00 79.81 75 SER A N 1
ATOM 558 C CA . SER A 1 75 ? 0.447 -0.412 21.208 1.00 79.81 75 SER A CA 1
ATOM 559 C C . SER A 1 75 ? -0.453 0.813 21.152 1.00 79.81 75 SER A C 1
ATOM 561 O O . SER A 1 75 ? -1.480 0.870 21.827 1.00 79.81 75 SER A O 1
ATOM 563 N N . GLY A 1 76 ? -0.059 1.791 20.338 1.00 83.12 76 GLY A N 1
ATOM 564 C CA . GLY A 1 76 ? -0.792 3.034 20.104 1.00 83.12 76 GLY A CA 1
ATOM 565 C C . GLY A 1 76 ? -1.275 3.133 18.662 1.00 83.12 76 GLY A C 1
ATOM 566 O O . GLY A 1 76 ? -1.855 2.191 18.137 1.00 83.12 76 GLY A O 1
ATOM 567 N N . LYS A 1 77 ? -1.030 4.274 18.013 1.00 88.62 77 LYS A N 1
ATOM 568 C CA . LYS A 1 77 ? -1.377 4.505 16.603 1.00 88.62 77 LYS A CA 1
ATOM 569 C C . LYS A 1 77 ? -0.642 3.516 15.674 1.00 88.62 77 LYS A C 1
ATOM 571 O O . LYS A 1 77 ? 0.568 3.353 15.838 1.00 88.62 77 LYS A O 1
ATOM 576 N N . PRO A 1 78 ? -1.323 2.909 14.684 1.00 92.88 78 PR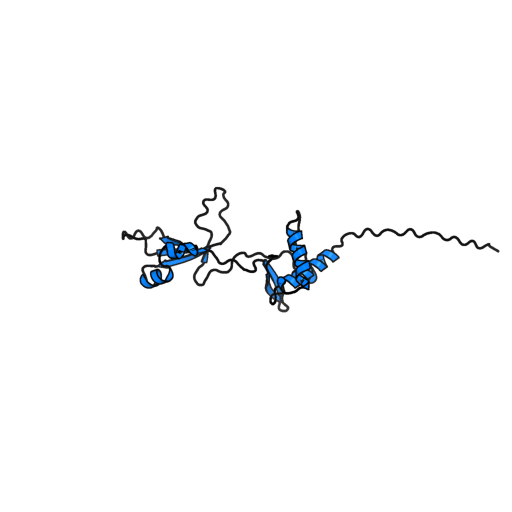O A N 1
ATOM 577 C CA . PRO A 1 78 ? -0.689 2.034 13.708 1.00 92.88 78 PRO A CA 1
ATOM 578 C C . PRO A 1 78 ? 0.269 2.814 12.810 1.00 92.88 78 PRO A C 1
ATOM 580 O O . PRO A 1 78 ? 0.099 4.013 12.560 1.00 92.88 78 PRO A O 1
ATOM 583 N N . GLY A 1 79 ? 1.247 2.097 12.267 1.00 93.06 79 GLY A N 1
ATOM 584 C CA . GLY A 1 79 ? 1.985 2.563 11.107 1.00 93.06 79 GLY A CA 1
ATOM 585 C C . GLY A 1 79 ? 1.107 2.541 9.855 1.00 93.06 79 GLY A C 1
ATOM 586 O O . GLY A 1 79 ? 0.089 1.848 9.798 1.00 93.06 79 GLY A O 1
ATOM 587 N N . HIS A 1 80 ? 1.504 3.315 8.850 1.00 92.62 80 HIS A N 1
ATOM 588 C CA . HIS A 1 80 ? 0.840 3.355 7.552 1.00 92.62 80 HIS A CA 1
ATOM 589 C C . HIS A 1 80 ? 1.892 3.288 6.449 1.00 92.62 80 HIS A C 1
ATOM 591 O O . HIS A 1 80 ? 2.826 4.090 6.424 1.00 92.62 80 HIS A O 1
ATOM 597 N N . GLN A 1 81 ? 1.738 2.325 5.549 1.00 92.75 81 GLN A N 1
ATOM 598 C CA . GLN A 1 81 ? 2.556 2.166 4.362 1.00 92.75 81 GLN A CA 1
ATOM 599 C C . GLN A 1 81 ? 1.630 1.904 3.177 1.00 92.75 81 GLN A C 1
ATOM 601 O O . GLN A 1 81 ? 1.080 0.822 3.026 1.00 92.75 81 GLN A O 1
ATOM 606 N N . GLU A 1 82 ? 1.480 2.906 2.321 1.00 91.25 82 GLU A N 1
ATOM 607 C CA . GLU A 1 82 ? 0.544 2.843 1.198 1.00 91.25 82 GLU A CA 1
ATOM 608 C C . GLU A 1 82 ? 0.994 1.886 0.088 1.00 91.25 82 GLU A C 1
ATOM 610 O O . GLU A 1 82 ? 0.172 1.253 -0.572 1.00 91.25 82 GLU A O 1
ATOM 615 N N . TYR A 1 83 ? 2.306 1.749 -0.100 1.00 92.44 83 TYR A N 1
ATOM 616 C CA . TYR A 1 83 ? 2.879 1.027 -1.227 1.00 92.44 83 TYR A CA 1
ATOM 617 C C . TYR A 1 83 ? 3.616 -0.251 -0.812 1.00 92.44 83 TYR A C 1
ATOM 619 O O . TYR A 1 83 ? 4.328 -0.296 0.202 1.00 92.44 83 TYR A O 1
ATOM 627 N N . GLU A 1 84 ? 3.478 -1.287 -1.634 1.00 93.12 84 GLU A N 1
ATOM 628 C CA . GLU A 1 84 ? 4.270 -2.518 -1.577 1.00 93.12 84 GLU A CA 1
ATOM 629 C C . GLU A 1 84 ? 5.702 -2.268 -2.026 1.00 93.12 84 GLU A C 1
ATOM 631 O O . GLU A 1 84 ? 6.034 -1.189 -2.498 1.00 93.12 84 GLU A O 1
ATOM 636 N N . ASP A 1 85 ? 6.596 -3.233 -1.871 1.00 93.31 85 ASP A N 1
ATOM 637 C CA . ASP A 1 85 ? 7.944 -3.083 -2.408 1.00 93.31 85 ASP A CA 1
ATOM 638 C C . ASP A 1 85 ? 7.931 -3.106 -3.939 1.00 93.31 85 ASP A C 1
ATOM 640 O O . ASP A 1 85 ? 7.025 -3.646 -4.575 1.00 93.31 85 ASP A O 1
ATOM 644 N N . CYS A 1 86 ? 8.923 -2.458 -4.545 1.00 94.31 86 CYS A N 1
ATOM 645 C CA . CYS A 1 86 ? 9.027 -2.482 -5.994 1.00 94.31 86 CYS A CA 1
ATOM 646 C C . CYS A 1 86 ? 9.332 -3.901 -6.495 1.00 94.31 86 CYS A C 1
ATOM 648 O O . CYS A 1 86 ? 10.073 -4.631 -5.830 1.00 94.31 86 CYS A O 1
ATOM 650 N N . PRO A 1 87 ? 8.816 -4.289 -7.680 1.00 93.00 87 PRO A N 1
ATOM 651 C CA . PRO A 1 87 ? 9.165 -5.560 -8.301 1.00 93.00 87 PRO A CA 1
ATOM 652 C C . PRO A 1 87 ? 10.680 -5.736 -8.432 1.00 93.00 87 PRO A C 1
ATOM 654 O O . PRO A 1 87 ? 11.430 -4.759 -8.513 1.00 93.00 87 PRO A O 1
ATOM 657 N N . ALA A 1 88 ? 11.126 -6.992 -8.485 1.00 92.62 88 ALA A N 1
ATOM 658 C CA . ALA A 1 88 ? 12.543 -7.332 -8.465 1.00 92.62 88 ALA A CA 1
ATOM 659 C C . ALA A 1 88 ? 13.361 -6.530 -9.497 1.00 92.62 88 ALA A C 1
ATOM 661 O O . ALA A 1 88 ? 13.071 -6.510 -10.696 1.00 92.62 88 ALA A O 1
ATOM 662 N N . GLY A 1 89 ? 14.417 -5.871 -9.015 1.00 91.56 89 GLY A N 1
ATOM 663 C CA . GLY A 1 89 ? 15.321 -5.069 -9.838 1.00 91.56 89 GLY A CA 1
ATOM 664 C C . GLY A 1 89 ? 14.829 -3.658 -10.169 1.00 91.56 89 GLY A C 1
ATOM 665 O O . GLY A 1 89 ? 15.484 -2.995 -10.969 1.00 91.56 89 GLY A O 1
ATOM 666 N N . MET A 1 90 ? 13.719 -3.197 -9.586 1.00 94.81 90 MET A N 1
ATOM 667 C CA . MET A 1 90 ? 13.299 -1.795 -9.618 1.00 94.81 90 MET A CA 1
ATOM 668 C C . MET A 1 90 ? 13.478 -1.126 -8.252 1.00 94.81 90 MET A C 1
ATOM 670 O O . MET A 1 90 ? 13.400 -1.777 -7.213 1.00 94.81 90 MET A O 1
ATOM 674 N N . TH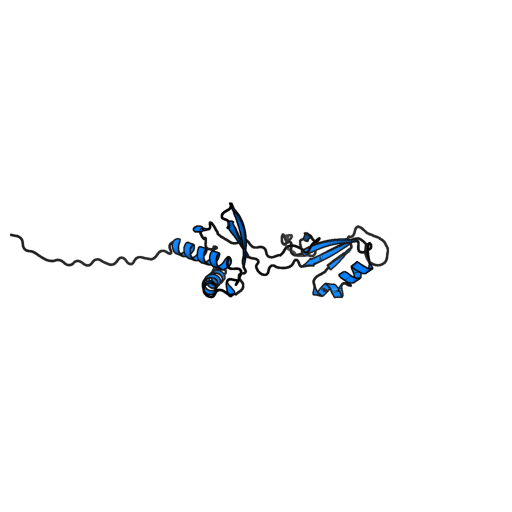R A 1 91 ? 13.655 0.192 -8.257 1.00 93.88 91 THR A N 1
ATOM 675 C CA . THR A 1 91 ? 13.845 1.005 -7.051 1.00 93.88 91 THR A CA 1
ATOM 676 C C . THR A 1 91 ? 12.679 1.981 -6.880 1.00 93.88 91 THR A C 1
ATOM 678 O O . THR A 1 91 ? 12.224 2.541 -7.882 1.00 93.88 91 THR A O 1
ATOM 681 N N . PRO A 1 92 ? 12.193 2.226 -5.647 1.00 93.00 92 PRO A N 1
ATOM 682 C CA . PRO A 1 92 ? 11.182 3.246 -5.399 1.00 93.00 92 PRO A CA 1
ATOM 683 C C . PRO A 1 92 ? 11.674 4.642 -5.794 1.00 93.00 92 PRO A C 1
ATOM 685 O O . PRO A 1 92 ? 12.804 5.022 -5.491 1.00 93.00 92 PRO A O 1
ATOM 688 N N . ALA A 1 93 ? 10.814 5.422 -6.436 1.00 89.81 93 ALA A N 1
ATOM 689 C CA . ALA A 1 93 ? 11.087 6.796 -6.825 1.00 89.81 93 ALA A CA 1
ATOM 690 C C . ALA A 1 93 ? 9.839 7.668 -6.688 1.00 89.81 93 ALA A C 1
ATOM 692 O O . ALA A 1 93 ? 8.706 7.187 -6.742 1.00 89.81 93 ALA A O 1
ATOM 693 N N . ALA A 1 94 ? 10.062 8.969 -6.522 1.00 84.12 94 ALA A N 1
ATOM 694 C CA . ALA A 1 94 ? 9.001 9.962 -6.603 1.00 84.12 94 ALA A CA 1
ATOM 695 C C . ALA A 1 94 ? 8.490 10.093 -8.049 1.00 84.12 94 ALA A C 1
ATOM 697 O O . ALA A 1 94 ? 9.204 9.784 -9.010 1.00 84.12 94 ALA A O 1
ATOM 698 N N . THR A 1 95 ? 7.257 10.579 -8.214 1.00 70.38 95 THR A N 1
ATOM 699 C CA . THR A 1 95 ? 6.693 10.820 -9.551 1.00 70.38 95 THR A CA 1
ATOM 700 C C . THR A 1 95 ? 7.558 11.821 -10.342 1.00 70.38 95 THR A C 1
ATOM 702 O O . THR A 1 95 ? 7.858 12.903 -9.835 1.00 70.38 95 THR A O 1
ATOM 705 N N . PRO A 1 96 ? 7.962 11.516 -11.591 1.00 55.50 96 PRO A N 1
ATOM 706 C CA . PRO A 1 96 ? 8.807 12.419 -12.380 1.00 55.50 96 PRO A CA 1
ATOM 707 C C . PRO A 1 96 ? 8.132 13.735 -12.802 1.00 55.50 96 PRO A C 1
ATOM 709 O O . PRO A 1 96 ? 8.827 14.678 -13.167 1.00 55.50 96 PRO A O 1
ATOM 712 N N . ASN A 1 97 ? 6.794 13.794 -12.787 1.00 53.09 97 ASN A N 1
ATOM 713 C CA . ASN A 1 97 ? 6.003 14.843 -13.444 1.00 53.09 97 ASN A CA 1
ATOM 714 C C . ASN A 1 97 ? 5.169 15.701 -12.483 1.00 53.09 97 ASN A C 1
ATOM 716 O O . ASN A 1 97 ? 4.161 16.274 -12.892 1.00 53.09 97 ASN A O 1
ATOM 720 N N . GLY A 1 98 ? 5.588 15.849 -11.226 1.00 44.47 98 GLY A N 1
ATOM 721 C CA . GLY A 1 98 ? 5.012 16.844 -10.324 1.00 44.47 98 GLY A CA 1
ATOM 722 C C . GLY A 1 98 ? 5.323 18.280 -10.765 1.00 44.47 98 GLY A C 1
ATOM 723 O O . GLY A 1 98 ? 6.055 18.981 -10.080 1.00 44.47 98 GLY A O 1
ATOM 724 N N . ARG A 1 99 ? 4.749 18.764 -11.878 1.00 44.03 99 ARG A N 1
ATOM 725 C CA . ARG A 1 99 ? 4.490 20.203 -12.073 1.00 44.03 99 ARG A CA 1
ATOM 726 C C . ARG A 1 99 ? 3.282 20.587 -11.211 1.00 44.03 99 ARG A C 1
ATOM 728 O O . ARG A 1 99 ? 2.245 20.987 -11.726 1.00 44.03 99 ARG A O 1
ATOM 735 N N . GLY A 1 100 ? 3.398 20.382 -9.903 1.00 38.59 100 GLY A N 1
ATOM 736 C CA . GLY A 1 100 ? 2.511 20.982 -8.915 1.00 38.59 100 GLY A CA 1
ATOM 737 C C . GLY A 1 100 ? 3.088 22.342 -8.550 1.00 38.59 100 GLY A C 1
ATOM 738 O O . GLY A 1 100 ? 4.269 22.444 -8.234 1.00 38.59 100 GLY A O 1
ATOM 739 N N . SER A 1 101 ? 2.271 23.382 -8.644 1.00 45.41 101 SER A N 1
ATOM 740 C CA . SER A 1 101 ? 2.591 24.791 -8.391 1.00 45.41 101 SER A CA 1
ATOM 741 C C . SER A 1 101 ? 2.915 25.136 -6.934 1.00 45.41 101 SER A C 1
ATOM 743 O O . SER A 1 101 ? 3.004 26.313 -6.613 1.00 45.41 101 SER A O 1
ATOM 745 N N . ASP A 1 102 ? 3.117 24.150 -6.061 1.00 42.53 102 ASP A N 1
ATOM 746 C CA . ASP A 1 102 ? 3.280 24.354 -4.627 1.00 42.53 102 ASP A CA 1
ATOM 747 C C . ASP A 1 102 ? 4.431 23.477 -4.129 1.00 42.53 102 ASP A C 1
ATOM 749 O O . ASP A 1 102 ? 4.437 22.264 -4.326 1.00 42.53 102 ASP A O 1
ATOM 753 N N . GLY A 1 103 ? 5.446 24.118 -3.547 1.00 39.59 103 GLY A N 1
ATOM 754 C CA . GLY A 1 103 ? 6.811 23.620 -3.331 1.00 39.59 103 GLY A CA 1
ATOM 755 C C . GLY A 1 103 ? 7.009 22.466 -2.342 1.00 39.59 103 GLY A C 1
ATOM 756 O O . GLY A 1 103 ? 7.960 22.496 -1.566 1.00 39.59 103 GLY A O 1
ATOM 757 N N . PHE A 1 104 ? 6.177 21.429 -2.385 1.00 41.78 104 PHE A N 1
ATOM 758 C CA . PHE A 1 104 ? 6.417 20.162 -1.704 1.00 41.78 104 PHE A CA 1
ATOM 759 C C . PHE A 1 104 ? 6.771 19.098 -2.742 1.00 41.78 104 PHE A C 1
ATOM 761 O O . PHE A 1 104 ? 5.907 18.436 -3.312 1.00 41.78 104 PHE A O 1
ATOM 768 N N . ALA A 1 105 ? 8.071 18.937 -3.002 1.00 46.97 105 ALA A N 1
ATOM 769 C CA . ALA A 1 105 ? 8.581 17.767 -3.704 1.00 46.97 105 ALA A CA 1
ATOM 770 C C . ALA A 1 105 ? 8.113 16.514 -2.946 1.00 46.97 105 ALA A C 1
ATOM 772 O O . ALA A 1 105 ? 8.513 16.293 -1.802 1.00 46.97 105 ALA A O 1
ATOM 773 N N . GLY A 1 106 ? 7.205 15.748 -3.554 1.00 50.34 106 GLY A N 1
ATOM 774 C CA . GLY A 1 106 ? 6.537 14.622 -2.909 1.00 50.34 106 GLY A CA 1
ATOM 775 C C . GLY A 1 106 ? 7.542 13.616 -2.351 1.00 50.34 106 GLY A C 1
ATOM 776 O O . GLY A 1 106 ? 8.273 12.975 -3.100 1.00 50.34 106 GLY A O 1
ATOM 777 N N . THR A 1 107 ? 7.544 13.448 -1.029 1.00 56.09 107 THR A N 1
ATOM 778 C CA . THR A 1 107 ? 8.212 12.345 -0.314 1.00 56.09 107 THR A CA 1
ATOM 779 C C . THR A 1 107 ? 7.583 10.984 -0.621 1.00 56.09 107 THR A C 1
ATOM 781 O O . THR A 1 107 ? 8.085 9.943 -0.197 1.00 56.09 107 THR A O 1
ATOM 784 N N . GLU A 1 108 ? 6.477 10.977 -1.359 1.00 70.62 108 GLU A N 1
ATOM 785 C CA . GLU A 1 108 ? 5.743 9.789 -1.735 1.00 70.62 108 GLU A CA 1
ATOM 786 C C . GLU A 1 108 ? 6.443 9.062 -2.892 1.00 70.62 108 GLU A C 1
ATOM 788 O O . GLU A 1 108 ? 6.395 9.463 -4.058 1.00 70.62 108 GLU A O 1
ATOM 793 N N . LEU A 1 109 ? 7.127 7.970 -2.549 1.00 87.56 109 LEU A N 1
ATOM 794 C CA . LEU A 1 109 ? 7.807 7.079 -3.490 1.00 87.56 109 LEU A CA 1
ATOM 795 C C . LEU A 1 109 ? 6.789 6.167 -4.192 1.00 87.56 109 LEU A C 1
ATOM 797 O O . LEU A 1 109 ? 6.781 4.955 -3.968 1.00 87.56 109 LEU A O 1
ATOM 801 N N . SER A 1 110 ? 5.898 6.770 -4.979 1.00 90.00 110 SER A N 1
ATOM 802 C CA . SER A 1 110 ? 4.754 6.129 -5.642 1.00 90.00 110 SER A CA 1
ATOM 803 C C . SER A 1 110 ? 5.080 5.499 -6.998 1.00 90.00 110 SER A C 1
ATOM 805 O O . SER A 1 110 ? 4.194 4.972 -7.671 1.00 90.00 110 SER A O 1
ATOM 807 N N . GLN A 1 111 ? 6.341 5.545 -7.431 1.00 92.06 111 GLN A N 1
ATOM 808 C CA . GLN A 1 111 ? 6.808 4.918 -8.665 1.00 92.06 111 GLN A CA 1
ATOM 809 C C . GLN A 1 111 ? 7.876 3.870 -8.376 1.00 92.06 111 GLN A C 1
ATOM 811 O O . GLN A 1 111 ? 8.621 3.966 -7.404 1.00 92.06 111 GLN A O 1
ATOM 816 N N . CYS A 1 112 ? 7.983 2.900 -9.273 1.00 94.56 112 CYS A N 1
ATOM 817 C CA . CYS A 1 112 ? 9.111 1.992 -9.375 1.00 94.56 112 CYS A CA 1
ATOM 818 C C . CYS A 1 112 ? 9.863 2.289 -10.661 1.00 94.56 112 CYS A C 1
ATOM 820 O O . CYS A 1 112 ? 9.258 2.331 -11.732 1.00 94.56 112 CYS A O 1
ATOM 822 N N . ILE A 1 113 ? 11.175 2.491 -10.556 1.00 93.44 113 ILE A N 1
ATOM 823 C CA . ILE A 1 113 ? 12.026 2.807 -11.701 1.00 93.44 113 ILE A CA 1
ATOM 824 C C . ILE A 1 113 ? 13.151 1.795 -11.868 1.00 93.44 113 ILE A C 1
ATOM 826 O O . ILE A 1 113 ? 13.672 1.249 -10.896 1.00 93.44 113 ILE A O 1
ATOM 830 N N . LYS A 1 114 ? 13.579 1.596 -13.111 1.00 94.12 114 LYS A N 1
ATOM 831 C CA . LYS A 1 114 ? 14.813 0.888 -13.452 1.00 94.12 114 LYS A CA 1
ATOM 832 C C . LYS A 1 114 ? 15.434 1.505 -14.695 1.00 94.12 114 LYS A C 1
ATOM 834 O O . LYS A 1 114 ? 14.723 1.911 -15.611 1.00 94.12 114 LYS A O 1
ATOM 839 N N . VAL A 1 115 ? 16.760 1.555 -14.728 1.00 91.00 115 VAL A N 1
ATOM 840 C CA . VAL A 1 115 ? 17.513 1.888 -15.940 1.00 91.00 115 VAL A CA 1
ATOM 841 C C . VAL A 1 115 ? 17.887 0.593 -16.643 1.00 91.00 115 VAL A C 1
ATOM 843 O O . VAL A 1 115 ? 18.406 -0.329 -16.013 1.00 91.00 115 VAL A O 1
ATOM 846 N N . VAL A 1 116 ? 17.595 0.512 -17.936 1.00 90.94 116 VAL A N 1
ATOM 847 C CA . VAL A 1 116 ? 17.917 -0.647 -18.771 1.00 90.94 116 VAL A CA 1
ATOM 848 C C . VAL A 1 116 ? 18.566 -0.193 -20.070 1.00 90.94 116 VAL A C 1
ATOM 850 O O . VAL A 1 116 ? 18.283 0.895 -20.573 1.00 90.94 116 VAL A O 1
ATOM 853 N N . ASN A 1 117 ? 19.436 -1.042 -20.614 1.00 90.12 117 ASN A N 1
ATOM 854 C CA . ASN A 1 117 ? 20.004 -0.844 -21.937 1.00 90.12 117 ASN A CA 1
ATOM 855 C C . ASN A 1 117 ? 19.133 -1.569 -22.974 1.00 90.12 117 ASN A C 1
ATOM 857 O O . ASN A 1 117 ? 19.252 -2.780 -23.153 1.00 90.12 117 ASN A O 1
ATOM 861 N N . GLN A 1 118 ? 18.263 -0.830 -23.663 1.00 86.62 118 GLN A N 1
ATOM 862 C CA . GLN A 1 118 ? 17.367 -1.390 -24.682 1.00 86.62 118 GLN A CA 1
ATOM 863 C C . GLN A 1 118 ? 18.114 -1.906 -25.923 1.00 86.62 118 GLN A C 1
ATOM 865 O O . GLN A 1 118 ? 17.557 -2.669 -26.705 1.00 86.62 118 GLN A O 1
ATOM 870 N N . CYS A 1 119 ? 19.375 -1.508 -26.126 1.00 87.88 119 CYS A N 1
ATOM 871 C CA . CYS A 1 119 ? 20.194 -1.951 -27.253 1.00 87.88 119 CYS A CA 1
ATOM 872 C C . CYS A 1 119 ? 20.923 -3.273 -27.001 1.00 87.88 119 CYS A C 1
ATOM 874 O O . CYS A 1 119 ? 21.383 -3.876 -27.967 1.00 87.88 119 CYS A O 1
ATOM 876 N N . GLN A 1 120 ? 21.029 -3.727 -25.747 1.00 89.94 120 GLN A N 1
ATOM 877 C CA . GLN A 1 120 ? 21.657 -5.011 -25.428 1.00 89.94 120 GLN A CA 1
ATOM 878 C C . GLN A 1 120 ? 20.867 -6.180 -26.029 1.00 89.94 120 GLN A C 1
ATOM 880 O O . GLN A 1 120 ? 21.454 -7.078 -26.623 1.00 89.94 120 GLN A O 1
ATOM 885 N N . ASP A 1 121 ? 19.539 -6.132 -25.911 1.00 89.69 121 ASP A N 1
ATOM 886 C CA . ASP A 1 121 ? 18.622 -7.034 -26.602 1.00 89.69 121 ASP A CA 1
ATOM 887 C C . ASP A 1 121 ? 17.342 -6.275 -26.971 1.00 89.69 121 ASP A C 1
ATOM 889 O O . ASP A 1 121 ? 16.389 -6.176 -26.191 1.00 89.69 121 ASP A O 1
ATOM 893 N N . ARG A 1 122 ? 17.330 -5.719 -28.189 1.00 87.06 122 ARG A N 1
ATOM 894 C CA . ARG A 1 122 ? 16.179 -4.960 -28.701 1.00 87.06 122 ARG A CA 1
ATOM 895 C C . ARG A 1 122 ? 14.931 -5.825 -28.834 1.00 87.06 122 ARG A C 1
ATOM 897 O O . ARG A 1 122 ? 13.827 -5.326 -28.643 1.00 87.06 122 ARG A O 1
ATOM 904 N N . SER A 1 123 ? 15.099 -7.104 -29.166 1.00 88.62 123 SER A N 1
ATOM 905 C CA . SER A 1 123 ? 13.978 -8.016 -29.395 1.00 88.62 123 SER A CA 1
ATOM 906 C C . SER A 1 123 ? 13.275 -8.383 -28.088 1.00 88.62 123 SER A C 1
ATOM 908 O O . SER A 1 123 ? 12.046 -8.315 -28.015 1.00 88.62 123 SER A O 1
ATOM 910 N N . ALA A 1 124 ? 14.041 -8.670 -27.032 1.00 90.62 124 ALA A N 1
ATOM 911 C CA . ALA A 1 124 ? 13.509 -8.929 -25.700 1.00 90.62 124 ALA A CA 1
ATOM 912 C C . ALA A 1 124 ? 12.884 -7.668 -25.094 1.00 90.62 124 ALA A C 1
ATOM 914 O O . ALA A 1 124 ? 11.779 -7.735 -24.558 1.00 90.62 124 ALA A O 1
ATOM 915 N N . PHE A 1 125 ? 13.537 -6.509 -25.240 1.00 89.19 125 PHE A N 1
ATOM 916 C CA . PHE A 1 125 ? 12.994 -5.237 -24.763 1.00 89.19 125 PHE A CA 1
ATOM 917 C C . PHE A 1 125 ? 11.648 -4.906 -25.426 1.00 89.19 125 PHE A C 1
ATOM 919 O O . PHE A 1 125 ? 10.677 -4.607 -24.730 1.00 89.19 125 PHE A O 1
ATOM 926 N N . GLN A 1 126 ? 11.560 -5.035 -26.755 1.00 88.50 126 GLN A N 1
ATOM 927 C CA . GLN A 1 126 ? 10.318 -4.811 -27.498 1.00 88.50 126 GLN A CA 1
ATOM 928 C C . GLN A 1 126 ? 9.234 -5.833 -27.133 1.00 88.50 126 GLN A C 1
ATOM 930 O O . GLN A 1 126 ? 8.064 -5.474 -27.062 1.00 88.50 126 GLN A O 1
ATOM 935 N N . SER A 1 127 ? 9.599 -7.091 -26.879 1.00 90.06 127 SER A N 1
ATOM 936 C CA . SER A 1 127 ? 8.637 -8.124 -26.469 1.00 90.06 127 SER A CA 1
ATOM 937 C C . SER A 1 127 ? 8.098 -7.887 -25.056 1.00 90.06 127 SER A C 1
ATOM 939 O O . SER A 1 127 ? 6.939 -8.188 -24.785 1.00 90.06 127 SER A O 1
ATOM 941 N N . GLN A 1 128 ? 8.926 -7.349 -24.155 1.00 89.75 128 GLN A N 1
ATOM 942 C CA . GLN A 1 128 ? 8.549 -7.091 -22.767 1.00 89.75 128 GLN A CA 1
ATOM 943 C C . GLN A 1 128 ? 7.723 -5.814 -22.608 1.00 89.75 128 GLN A C 1
ATOM 945 O O . GLN A 1 128 ? 6.731 -5.817 -21.883 1.00 89.75 128 GLN A O 1
ATOM 950 N N . TYR A 1 129 ? 8.156 -4.718 -23.231 1.00 88.12 129 TYR A N 1
ATOM 951 C CA . TYR A 1 129 ? 7.539 -3.411 -23.029 1.00 88.12 129 TYR A CA 1
ATOM 952 C C . TYR A 1 129 ? 6.694 -2.949 -24.215 1.00 88.12 129 TYR A C 1
ATOM 954 O O . TYR A 1 129 ? 5.812 -2.123 -24.031 1.00 88.12 129 TYR A O 1
ATOM 962 N N . GLY A 1 130 ? 6.905 -3.459 -25.427 1.00 86.31 130 GLY A N 1
ATOM 963 C CA . GLY A 1 130 ? 6.143 -3.024 -26.597 1.00 86.31 130 GLY A CA 1
ATOM 964 C C . GLY A 1 130 ? 6.316 -1.534 -26.905 1.00 86.31 130 GLY A C 1
ATOM 965 O O . GLY A 1 130 ? 7.392 -0.962 -26.729 1.00 86.31 130 GLY A O 1
ATOM 966 N N . ASP A 1 131 ? 5.251 -0.904 -27.402 1.00 84.69 131 ASP A N 1
ATOM 967 C CA . ASP A 1 131 ? 5.210 0.534 -27.673 1.00 84.69 131 ASP A CA 1
ATOM 968 C C . ASP A 1 131 ? 4.564 1.330 -26.518 1.00 84.69 131 ASP A C 1
ATOM 970 O O . ASP A 1 131 ? 4.143 0.787 -25.494 1.00 84.69 131 ASP A O 1
ATOM 974 N N . GLN A 1 132 ? 4.487 2.656 -26.652 1.00 79.19 132 GLN A N 1
ATOM 975 C CA . GLN A 1 132 ? 3.867 3.496 -25.620 1.00 79.19 132 GLN A CA 1
ATOM 976 C C . GLN A 1 132 ? 2.365 3.218 -25.439 1.00 79.19 132 GLN A C 1
ATOM 978 O O . GLN A 1 132 ? 1.862 3.355 -24.325 1.00 79.19 132 GLN A O 1
ATOM 983 N N . ASN A 1 133 ? 1.654 2.791 -26.486 1.00 84.94 133 ASN A N 1
ATOM 984 C CA . ASN A 1 133 ? 0.220 2.507 -26.412 1.00 84.94 133 ASN A CA 1
ATOM 985 C C . ASN A 1 133 ? -0.055 1.222 -25.625 1.00 84.94 133 ASN A C 1
ATOM 987 O O . ASN A 1 133 ? -1.006 1.174 -24.850 1.00 84.94 133 ASN A O 1
ATOM 991 N N . ALA A 1 134 ? 0.802 0.209 -25.773 1.00 85.81 134 ALA A N 1
ATOM 992 C CA . ALA A 1 134 ? 0.756 -1.020 -24.987 1.00 85.81 134 ALA A CA 1
ATOM 993 C C . ALA A 1 134 ? 1.044 -0.768 -23.495 1.00 85.81 134 ALA A C 1
ATOM 995 O O . ALA A 1 134 ? 0.510 -1.454 -22.624 1.00 85.81 134 ALA A O 1
ATOM 996 N N . ASN A 1 135 ? 1.859 0.246 -23.193 1.00 87.44 135 ASN A N 1
ATOM 997 C CA . ASN A 1 135 ? 2.276 0.593 -21.835 1.00 87.44 135 ASN A CA 1
ATOM 998 C C . ASN A 1 135 ? 1.315 1.534 -21.095 1.00 87.44 135 ASN A C 1
ATOM 1000 O O . ASN A 1 135 ? 1.188 1.439 -19.871 1.00 87.44 135 ASN A O 1
ATOM 1004 N N . ALA A 1 136 ? 0.637 2.433 -21.817 1.00 84.88 136 ALA A N 1
ATOM 1005 C CA . ALA A 1 136 ? -0.207 3.475 -21.234 1.00 84.88 136 ALA A CA 1
ATOM 1006 C C . ALA A 1 136 ? -1.289 2.951 -20.264 1.00 84.88 136 ALA A C 1
ATOM 1008 O O . ALA A 1 136 ? -1.420 3.533 -19.185 1.00 84.88 136 ALA A O 1
ATOM 1009 N N . PRO A 1 137 ? -2.008 1.842 -20.547 1.00 88.25 137 PRO A N 1
ATOM 1010 C CA . PRO A 1 137 ? -3.002 1.294 -19.620 1.00 88.25 137 PRO A CA 1
ATOM 1011 C C . PRO A 1 137 ? -2.422 0.865 -18.265 1.00 88.25 137 PRO A C 1
ATOM 1013 O O . PRO A 1 137 ? -3.121 0.912 -17.258 1.00 88.25 137 PRO A O 1
ATOM 1016 N N . ASN A 1 138 ? -1.143 0.479 -18.231 1.00 87.88 138 ASN A N 1
ATOM 1017 C CA . ASN A 1 138 ? -0.444 0.037 -17.021 1.00 87.88 138 ASN A CA 1
ATOM 1018 C C . ASN A 1 138 ? 0.349 1.172 -16.349 1.00 87.88 138 ASN A C 1
ATOM 1020 O O . ASN A 1 138 ? 1.058 0.942 -15.371 1.00 87.88 138 ASN A O 1
ATOM 1024 N N . GLY A 1 139 ? 0.278 2.397 -16.886 1.00 88.38 139 GLY A N 1
ATOM 1025 C CA . GLY A 1 139 ? 1.055 3.539 -16.403 1.00 88.38 139 GLY A CA 1
ATOM 1026 C C . GLY A 1 139 ? 2.567 3.394 -16.606 1.00 88.38 139 GLY A C 1
ATOM 1027 O O . GLY A 1 139 ? 3.340 4.130 -15.991 1.00 88.38 139 GLY A O 1
ATOM 1028 N N . ILE A 1 140 ? 3.008 2.452 -17.445 1.00 90.75 140 ILE A N 1
ATOM 1029 C CA . ILE A 1 140 ? 4.429 2.248 -17.718 1.00 90.75 140 ILE A CA 1
ATOM 1030 C C . ILE A 1 140 ? 4.910 3.381 -18.629 1.00 90.75 140 ILE A C 1
ATOM 1032 O O . ILE A 1 140 ? 4.293 3.701 -19.642 1.00 90.75 140 ILE A O 1
ATOM 1036 N N . THR A 1 141 ? 6.026 4.008 -18.272 1.00 88.75 141 THR A N 1
ATOM 1037 C CA . THR A 1 141 ? 6.657 5.061 -19.069 1.00 88.75 141 THR A CA 1
ATOM 1038 C C . THR A 1 141 ? 8.101 4.688 -19.354 1.00 88.75 141 THR A C 1
ATOM 1040 O O . THR A 1 141 ? 8.862 4.390 -18.436 1.00 88.75 141 THR A O 1
ATOM 1043 N N . ILE A 1 142 ? 8.493 4.758 -20.624 1.00 88.69 142 ILE A N 1
ATOM 1044 C CA . ILE A 1 142 ? 9.876 4.570 -21.062 1.00 88.69 142 ILE A CA 1
ATOM 1045 C C . ILE A 1 142 ? 10.397 5.917 -21.541 1.00 88.69 142 ILE A C 1
ATOM 1047 O O . ILE A 1 142 ? 9.932 6.452 -22.546 1.00 88.69 142 ILE A O 1
ATOM 1051 N N . THR A 1 143 ? 11.362 6.473 -20.815 1.00 85.88 143 THR A N 1
ATOM 1052 C CA . THR A 1 143 ? 12.008 7.737 -21.186 1.00 85.88 143 THR A CA 1
ATOM 1053 C C . THR A 1 143 ? 13.494 7.517 -21.447 1.00 85.88 143 THR A C 1
ATOM 1055 O O . THR A 1 143 ? 14.156 6.950 -20.574 1.00 85.88 143 THR A O 1
ATOM 1058 N N . PRO A 1 144 ? 14.051 7.989 -22.574 1.00 82.62 144 PRO A N 1
ATOM 1059 C CA . PRO A 1 144 ? 15.490 7.948 -22.796 1.00 82.62 144 PRO A CA 1
ATOM 1060 C C . PRO A 1 144 ? 16.217 8.817 -21.769 1.00 82.62 144 PRO A C 1
ATOM 1062 O O . PRO A 1 144 ? 15.729 9.877 -21.364 1.00 82.62 144 PRO A O 1
ATOM 1065 N N . ILE A 1 145 ? 17.398 8.374 -21.346 1.00 80.62 145 ILE A N 1
ATOM 1066 C CA . ILE A 1 145 ? 18.272 9.163 -20.480 1.00 80.62 145 ILE A CA 1
ATOM 1067 C C . ILE A 1 145 ? 19.065 10.123 -21.376 1.00 80.62 145 ILE A C 1
ATOM 1069 O O . ILE A 1 145 ? 19.758 9.701 -22.297 1.00 80.62 145 ILE A O 1
ATOM 1073 N N . GLN A 1 146 ? 18.940 11.432 -21.122 1.00 64.06 146 GLN A N 1
ATOM 1074 C CA . GLN A 1 146 ? 19.367 12.523 -22.023 1.00 64.06 146 GLN A CA 1
ATOM 1075 C C . GLN A 1 146 ? 20.872 12.566 -22.361 1.00 64.06 146 GLN A C 1
ATOM 1077 O O . GLN A 1 146 ? 21.283 13.353 -23.214 1.00 64.06 146 GLN A O 1
ATOM 1082 N N . ASN A 1 147 ? 21.691 11.721 -21.736 1.00 57.88 147 ASN A N 1
ATOM 1083 C CA . ASN A 1 147 ? 23.141 11.705 -21.924 1.00 57.88 147 ASN A CA 1
ATOM 1084 C C . ASN A 1 147 ? 23.587 10.885 -23.145 1.00 57.88 147 ASN A C 1
ATOM 1086 O O . ASN A 1 147 ? 24.752 10.956 -23.524 1.00 57.88 147 ASN A O 1
ATOM 1090 N N . ASN A 1 148 ? 22.680 10.137 -23.781 1.00 53.16 148 ASN A N 1
ATOM 1091 C CA . ASN A 1 148 ? 22.977 9.357 -24.978 1.00 53.16 148 ASN A CA 1
ATOM 1092 C C . ASN A 1 148 ? 22.370 10.060 -26.206 1.00 53.16 148 ASN A C 1
ATOM 1094 O O . ASN A 1 148 ? 21.212 9.851 -26.559 1.00 53.16 148 ASN A O 1
ATOM 1098 N N . ARG A 1 149 ? 23.125 11.005 -26.790 1.00 50.72 149 ARG A N 1
ATOM 1099 C CA . ARG A 1 149 ? 22.836 11.582 -28.116 1.00 50.72 149 ARG A CA 1
ATOM 1100 C C . ARG A 1 149 ? 23.496 10.725 -29.196 1.00 50.72 149 ARG A C 1
ATOM 1102 O O . ARG A 1 149 ? 24.330 11.206 -29.959 1.00 50.72 149 ARG A O 1
ATOM 1109 N N . ASP A 1 150 ? 23.151 9.451 -29.262 1.00 52.00 150 ASP A N 1
ATOM 1110 C CA . ASP A 1 150 ? 23.334 8.660 -30.466 1.00 52.00 150 ASP A CA 1
ATOM 1111 C C . ASP A 1 150 ? 22.304 9.140 -31.500 1.00 52.00 150 ASP A C 1
ATOM 1113 O O . ASP A 1 150 ? 21.093 8.969 -31.375 1.00 52.00 150 ASP A O 1
ATOM 1117 N N . ASN A 1 151 ? 22.809 9.861 -32.503 1.00 54.38 151 ASN A N 1
ATOM 1118 C CA . ASN A 1 151 ? 22.061 10.494 -33.588 1.00 54.38 151 ASN A CA 1
ATOM 1119 C C . ASN A 1 151 ? 21.498 9.453 -34.577 1.00 54.38 151 ASN A C 1
ATOM 1121 O O . ASN A 1 151 ? 21.811 9.465 -35.766 1.00 54.38 151 ASN A O 1
ATOM 1125 N N . TRP A 1 152 ? 20.699 8.518 -34.071 1.00 50.72 152 TRP A N 1
ATOM 1126 C CA . TRP A 1 152 ? 20.028 7.494 -34.854 1.00 50.72 152 TRP A CA 1
ATOM 1127 C C . TRP A 1 152 ? 18.553 7.450 -34.465 1.00 50.72 152 TRP A C 1
ATOM 1129 O O . TRP A 1 152 ? 18.142 6.679 -33.607 1.00 50.72 152 TRP A O 1
ATOM 1139 N N . THR A 1 153 ? 17.772 8.359 -35.053 1.00 51.97 153 THR A N 1
ATOM 1140 C CA . THR A 1 153 ? 16.357 8.154 -35.427 1.00 51.97 153 THR A CA 1
ATOM 1141 C C . THR A 1 153 ? 15.431 7.381 -34.462 1.00 51.97 153 THR A C 1
ATOM 1143 O O . THR A 1 153 ? 14.528 6.693 -34.934 1.00 51.97 153 THR A O 1
ATOM 1146 N N . GLY A 1 154 ? 15.565 7.491 -33.132 1.00 54.25 154 GLY A N 1
ATOM 1147 C CA . GLY A 1 154 ? 14.614 6.781 -32.259 1.00 54.25 154 GLY A CA 1
ATOM 1148 C C . GLY A 1 154 ? 14.861 6.660 -30.755 1.00 54.25 154 GLY A C 1
ATOM 1149 O O . GLY A 1 154 ? 14.147 5.889 -30.125 1.00 54.25 154 GLY A O 1
ATOM 1150 N N . GLY A 1 155 ? 15.796 7.402 -30.153 1.00 61.47 155 GLY A N 1
ATOM 1151 C CA . GLY A 1 155 ? 15.976 7.442 -28.692 1.00 61.47 155 GLY A CA 1
ATOM 1152 C C . GLY A 1 155 ? 17.132 6.575 -28.188 1.00 61.47 155 GLY A C 1
ATOM 1153 O O . GLY A 1 155 ? 17.381 5.489 -28.705 1.00 61.47 155 GLY A O 1
ATOM 1154 N N . GLY A 1 156 ? 17.863 7.087 -27.196 1.00 73.38 156 GLY A N 1
ATOM 1155 C CA . GLY A 1 156 ? 19.128 6.494 -26.770 1.00 73.38 156 GLY A CA 1
ATOM 1156 C C . GLY A 1 156 ? 19.020 5.096 -26.165 1.00 73.38 156 GLY A C 1
ATOM 1157 O O . GLY A 1 156 ? 17.961 4.674 -25.702 1.00 73.38 156 GLY A O 1
ATOM 1158 N N . CYS A 1 157 ? 20.135 4.362 -26.172 1.00 84.50 157 CYS A N 1
ATOM 1159 C CA . CYS A 1 157 ? 20.189 2.978 -25.689 1.00 84.50 157 CYS A CA 1
ATOM 1160 C C . CYS A 1 157 ? 19.892 2.814 -24.193 1.00 84.50 157 CYS A C 1
ATOM 1162 O O . CYS A 1 157 ? 19.407 1.764 -23.783 1.00 84.50 157 CYS A O 1
ATOM 1164 N N . GLU A 1 158 ? 20.173 3.823 -23.372 1.00 88.00 158 GLU A N 1
ATOM 1165 C CA . GLU A 1 158 ? 19.802 3.803 -21.959 1.00 88.00 158 GLU A CA 1
ATOM 1166 C C . GLU A 1 158 ? 18.447 4.467 -21.762 1.00 88.00 158 GLU A C 1
ATOM 1168 O O . GLU A 1 158 ? 18.264 5.663 -22.015 1.00 88.00 158 GLU A O 1
ATOM 1173 N N . VAL A 1 159 ? 17.498 3.683 -21.264 1.00 87.62 159 VAL A N 1
ATOM 1174 C CA . VAL A 1 159 ? 16.148 4.149 -20.981 1.00 87.62 159 VAL A CA 1
ATOM 1175 C C . VAL A 1 159 ? 15.801 3.912 -19.522 1.00 87.62 159 VAL A C 1
ATOM 1177 O O . VAL A 1 159 ? 16.157 2.901 -18.915 1.00 87.62 159 VAL A O 1
ATOM 1180 N N . LYS A 1 160 ? 15.080 4.871 -18.952 1.00 90.25 160 LYS A N 1
ATOM 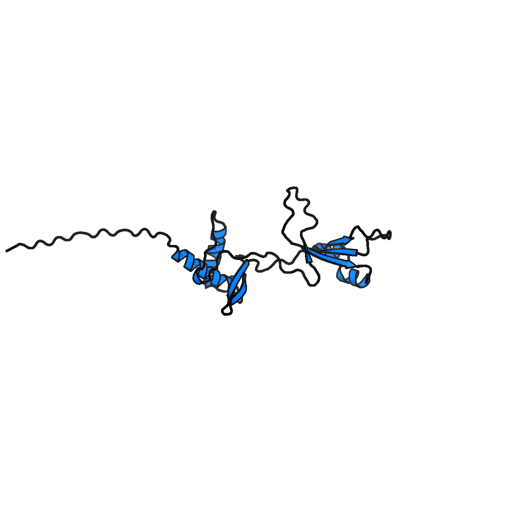1181 C CA . LYS A 1 160 ? 14.435 4.751 -17.652 1.00 90.25 160 LYS A CA 1
ATOM 1182 C C . LYS A 1 160 ? 13.022 4.231 -17.873 1.00 90.25 160 LYS A C 1
ATOM 1184 O O . LYS A 1 160 ? 12.190 4.932 -18.448 1.00 90.25 160 LYS A O 1
ATOM 1189 N N . VAL A 1 161 ? 12.772 3.025 -17.385 1.00 91.50 161 VAL A N 1
ATOM 1190 C CA . VAL A 1 161 ? 11.437 2.445 -17.266 1.00 91.50 161 VAL A CA 1
ATOM 1191 C C . VAL A 1 161 ? 10.876 2.874 -15.915 1.00 91.50 161 VAL A C 1
ATOM 1193 O O . VAL A 1 161 ? 11.523 2.659 -14.892 1.00 91.50 161 VAL A O 1
ATOM 1196 N N . SER A 1 162 ? 9.703 3.496 -15.910 1.00 92.00 162 SER A N 1
ATOM 1197 C CA . SER A 1 162 ? 8.935 3.860 -14.716 1.00 92.00 162 SER A CA 1
ATOM 1198 C C . SER A 1 162 ? 7.590 3.163 -14.761 1.00 92.00 162 SER A C 1
ATOM 1200 O O . SER A 1 162 ? 7.002 3.059 -15.832 1.00 92.00 162 SER A O 1
ATOM 1202 N N . GLN A 1 163 ? 7.082 2.735 -13.615 1.00 92.12 163 GLN A N 1
ATOM 1203 C CA . GLN A 1 163 ? 5.723 2.221 -13.481 1.00 92.12 163 GLN A CA 1
ATOM 1204 C C . GLN A 1 163 ? 5.133 2.603 -12.120 1.00 92.12 163 GLN A C 1
ATOM 1206 O O . GLN A 1 163 ? 5.902 2.833 -11.178 1.00 92.12 163 GLN A O 1
ATOM 1211 N N . PRO A 1 164 ? 3.796 2.647 -11.977 1.00 92.81 164 PRO A N 1
ATOM 1212 C CA . PRO A 1 164 ? 3.159 2.855 -10.688 1.00 92.81 164 PRO A CA 1
ATOM 1213 C C . PRO A 1 164 ? 3.610 1.788 -9.696 1.00 92.81 164 PRO A C 1
ATOM 1215 O O . PRO A 1 164 ? 3.669 0.599 -10.014 1.00 92.81 164 PRO A O 1
ATOM 1218 N N . ARG A 1 165 ? 3.948 2.215 -8.482 1.00 93.19 165 ARG A N 1
ATOM 1219 C CA . ARG A 1 165 ? 4.279 1.287 -7.410 1.00 93.19 165 ARG A CA 1
ATOM 1220 C C . ARG A 1 165 ? 2.994 0.584 -6.947 1.00 93.19 165 ARG A C 1
ATOM 1222 O O . ARG A 1 165 ? 1.990 1.274 -6.751 1.00 93.19 165 ARG A O 1
ATOM 1229 N N . PRO A 1 166 ? 2.991 -0.749 -6.761 1.00 92.38 166 PRO A N 1
ATOM 1230 C CA . PRO A 1 166 ? 1.791 -1.448 -6.314 1.00 92.38 166 PRO A CA 1
ATOM 1231 C C . PRO A 1 166 ? 1.326 -0.919 -4.950 1.00 92.38 166 PRO A C 1
ATOM 1233 O O . PRO A 1 166 ? 2.144 -0.680 -4.057 1.00 92.38 166 PRO A O 1
ATOM 1236 N N . ARG A 1 167 ? 0.018 -0.696 -4.797 1.00 91.75 167 ARG A N 1
ATOM 1237 C CA . ARG A 1 167 ? -0.584 -0.253 -3.530 1.00 91.75 167 ARG A CA 1
ATOM 1238 C C . ARG A 1 167 ? -0.901 -1.466 -2.667 1.00 91.75 167 ARG A C 1
ATOM 1240 O O . ARG A 1 167 ? -1.395 -2.464 -3.185 1.00 91.75 167 ARG A O 1
ATOM 1247 N N . ARG A 1 168 ? -0.659 -1.361 -1.360 1.00 92.50 168 ARG A N 1
ATOM 1248 C CA . ARG A 1 168 ? -1.002 -2.420 -0.405 1.00 92.50 168 ARG A CA 1
ATOM 1249 C C . ARG A 1 168 ? -2.515 -2.549 -0.293 1.00 92.50 168 ARG A C 1
ATOM 1251 O O . ARG A 1 168 ? -3.208 -1.550 -0.118 1.00 92.50 168 ARG A O 1
ATOM 1258 N N . ALA A 1 169 ? -3.006 -3.786 -0.312 1.00 92.12 169 ALA A N 1
ATOM 1259 C CA . ALA A 1 169 ? -4.393 -4.081 0.051 1.00 92.12 169 ALA A CA 1
ATOM 1260 C C . ALA A 1 169 ? -4.681 -3.699 1.517 1.00 92.12 169 ALA A C 1
ATOM 1262 O O . ALA A 1 169 ? -5.730 -3.134 1.825 1.00 92.12 169 ALA A O 1
ATOM 1263 N N . ASP A 1 170 ? -3.701 -3.946 2.390 1.00 93.81 170 ASP A N 1
ATOM 1264 C CA . ASP A 1 170 ? -3.718 -3.656 3.821 1.00 93.81 170 ASP A CA 1
ATOM 1265 C C . ASP A 1 170 ? -2.601 -2.658 4.166 1.00 93.81 170 ASP A C 1
ATOM 1267 O O . ASP A 1 170 ? -1.468 -3.069 4.419 1.00 93.81 170 ASP A O 1
ATOM 1271 N N . PRO A 1 171 ? -2.858 -1.339 4.116 1.00 94.75 171 PRO A N 1
ATOM 1272 C CA . PRO A 1 171 ? -1.800 -0.342 4.261 1.00 94.75 171 PRO A CA 1
ATOM 1273 C C . PRO A 1 171 ? -1.482 0.013 5.721 1.00 94.75 171 PRO A C 1
ATOM 1275 O O . PRO A 1 171 ? -0.455 0.637 5.987 1.00 94.75 171 PRO A O 1
ATOM 1278 N N . TYR A 1 172 ? -2.332 -0.357 6.681 1.00 94.81 172 TYR A N 1
ATOM 1279 C CA . TYR A 1 172 ? -2.087 -0.102 8.100 1.00 94.81 172 TYR A CA 1
ATOM 1280 C C . TYR A 1 172 ? -1.400 -1.293 8.749 1.00 94.81 172 TYR A C 1
ATOM 1282 O O . TYR A 1 172 ? -1.653 -2.441 8.384 1.00 94.81 172 TYR A O 1
ATOM 1290 N N . TYR A 1 173 ? -0.540 -1.033 9.732 1.00 94.06 173 TYR A N 1
ATOM 1291 C CA . TYR A 1 173 ? 0.141 -2.109 10.436 1.00 94.06 173 TYR A CA 1
ATOM 1292 C C . TYR A 1 173 ? 0.427 -1.816 11.905 1.00 94.06 173 TYR A C 1
ATOM 1294 O O . TYR A 1 173 ? 0.601 -0.667 12.315 1.00 94.06 173 TYR A O 1
ATOM 1302 N N . PHE A 1 174 ? 0.548 -2.889 12.682 1.00 92.25 174 PHE A N 1
ATOM 1303 C CA . PHE A 1 174 ? 1.118 -2.867 14.025 1.00 92.25 174 PHE A CA 1
ATOM 1304 C C . PHE A 1 174 ? 2.382 -3.714 14.067 1.00 92.25 174 PHE A C 1
ATOM 1306 O O . PHE A 1 174 ? 2.399 -4.829 13.550 1.00 92.25 174 PHE A O 1
ATOM 1313 N N . ASP A 1 175 ? 3.421 -3.198 14.717 1.00 90.50 175 ASP A N 1
ATOM 1314 C CA . ASP A 1 175 ? 4.609 -3.972 15.066 1.00 90.50 175 ASP A CA 1
ATOM 1315 C C . ASP A 1 175 ? 4.444 -4.473 16.504 1.00 90.50 175 ASP A C 1
ATOM 1317 O O . ASP A 1 175 ? 4.709 -3.744 17.460 1.00 90.50 175 ASP A O 1
ATOM 1321 N N . ILE A 1 176 ? 3.955 -5.704 16.650 1.00 83.88 176 ILE A N 1
ATOM 1322 C CA . ILE A 1 176 ? 3.656 -6.316 17.947 1.00 83.88 176 ILE A CA 1
ATOM 1323 C C . ILE A 1 176 ? 4.918 -7.033 18.446 1.00 83.88 176 ILE A C 1
ATOM 1325 O O . ILE A 1 176 ? 5.484 -7.823 17.687 1.00 83.88 176 ILE A O 1
ATOM 1329 N N . PRO A 1 177 ? 5.379 -6.790 19.685 1.00 82.25 177 PRO A N 1
ATOM 1330 C CA . PRO A 1 177 ? 6.505 -7.529 20.246 1.00 82.25 177 PRO A CA 1
ATOM 1331 C C . PRO A 1 177 ? 6.177 -9.025 20.351 1.00 82.25 177 PRO A C 1
ATOM 1333 O O . PRO A 1 177 ? 5.065 -9.396 20.728 1.00 82.25 177 PRO A O 1
ATOM 1336 N N . ASP A 1 178 ? 7.133 -9.880 19.997 1.00 77.44 178 ASP A N 1
ATOM 1337 C CA . ASP A 1 178 ? 7.039 -11.329 20.189 1.00 77.44 178 ASP A CA 1
ATOM 1338 C C . ASP A 1 178 ? 7.714 -11.779 21.500 1.00 77.44 178 ASP A C 1
ATOM 1340 O O . ASP A 1 178 ? 8.412 -11.008 22.163 1.00 77.44 178 ASP A O 1
ATOM 1344 N N . GLU A 1 179 ? 7.494 -13.039 21.887 1.00 76.00 179 GLU A N 1
ATOM 1345 C CA . GLU A 1 179 ? 8.036 -13.628 23.125 1.00 76.00 179 GLU A CA 1
ATOM 1346 C C . GLU A 1 179 ? 9.573 -13.705 23.142 1.00 76.00 179 GLU A C 1
ATOM 1348 O O . GLU A 1 179 ? 10.177 -13.783 24.210 1.00 76.00 179 GLU A O 1
ATOM 1353 N N . ASN A 1 180 ? 10.217 -13.638 21.974 1.00 79.25 180 ASN A N 1
ATOM 1354 C CA . ASN A 1 180 ? 11.668 -13.712 21.814 1.00 79.25 180 ASN A CA 1
ATOM 1355 C C . ASN A 1 180 ? 12.325 -12.319 21.744 1.00 79.25 180 ASN A C 1
ATOM 1357 O O . ASN A 1 180 ? 13.524 -12.216 21.480 1.00 79.25 180 ASN A O 1
ATOM 1361 N N . GLY A 1 181 ? 11.562 -11.240 21.962 1.00 75.00 181 GLY A N 1
ATOM 1362 C CA . GLY A 1 181 ? 12.043 -9.857 21.881 1.00 75.00 181 GLY A CA 1
ATOM 1363 C C . GLY A 1 181 ? 12.145 -9.296 20.456 1.00 75.00 181 GLY A C 1
ATOM 1364 O O . GLY A 1 181 ? 12.617 -8.172 20.273 1.00 75.00 181 GLY A O 1
ATOM 1365 N N . GLY A 1 182 ? 11.699 -10.045 19.447 1.00 82.94 182 GLY A N 1
ATOM 1366 C CA . GLY A 1 182 ? 11.490 -9.561 18.089 1.00 82.94 182 GLY A CA 1
ATOM 1367 C C . GLY A 1 182 ? 10.178 -8.783 17.946 1.00 82.94 182 GLY A C 1
ATOM 1368 O O . GLY A 1 182 ? 9.437 -8.557 18.905 1.00 82.94 182 GLY A O 1
ATOM 1369 N N . LYS A 1 183 ? 9.896 -8.317 16.726 1.00 84.88 183 LYS A N 1
ATOM 1370 C CA . LYS A 1 183 ? 8.636 -7.646 16.383 1.00 84.88 183 LYS A CA 1
ATOM 1371 C C . LYS A 1 183 ? 7.994 -8.352 15.203 1.00 84.88 183 LYS A C 1
ATOM 1373 O O . LYS A 1 183 ? 8.613 -8.498 14.150 1.00 84.88 183 LYS A O 1
ATOM 1378 N N . ARG A 1 184 ? 6.726 -8.718 15.353 1.00 87.75 184 ARG A N 1
ATOM 1379 C CA . ARG A 1 184 ? 5.889 -9.237 14.278 1.00 87.75 184 ARG A CA 1
ATOM 1380 C C . ARG A 1 184 ? 5.011 -8.121 13.736 1.00 87.75 184 ARG A C 1
ATOM 1382 O O . ARG A 1 184 ? 4.183 -7.568 14.459 1.00 87.75 184 ARG A O 1
ATOM 1389 N N . ARG A 1 185 ? 5.160 -7.832 12.443 1.00 91.44 185 ARG A N 1
ATOM 1390 C CA . ARG A 1 185 ? 4.280 -6.902 11.739 1.00 91.44 185 ARG A CA 1
ATOM 1391 C C . ARG A 1 185 ? 2.978 -7.594 11.353 1.00 91.44 185 ARG A C 1
ATOM 1393 O O . ARG A 1 185 ? 3.005 -8.611 10.663 1.00 91.44 185 ARG A O 1
ATOM 1400 N N . VAL A 1 186 ? 1.853 -7.036 11.781 1.00 92.19 186 VAL A N 1
ATOM 1401 C CA . VAL A 1 186 ? 0.513 -7.435 11.331 1.00 92.19 186 VAL A CA 1
ATOM 1402 C C . VAL A 1 186 ? -0.082 -6.326 10.485 1.00 92.19 186 VAL A C 1
ATOM 1404 O O . VAL A 1 186 ? -0.012 -5.162 10.876 1.00 92.19 186 VAL A O 1
ATOM 1407 N N . TRP A 1 187 ? -0.636 -6.687 9.334 1.00 93.81 187 TRP A N 1
ATOM 1408 C CA . TRP A 1 187 ? -1.230 -5.755 8.382 1.00 93.81 187 TRP A CA 1
ATOM 1409 C C . TRP A 1 187 ? -2.752 -5.824 8.447 1.00 93.81 187 TRP A C 1
ATOM 1411 O O . TRP A 1 187 ? -3.315 -6.890 8.686 1.00 93.81 187 TRP A O 1
ATOM 1421 N N . PHE A 1 188 ? -3.405 -4.686 8.237 1.00 95.25 188 PHE A N 1
ATOM 1422 C CA . PHE A 1 188 ? -4.855 -4.577 8.135 1.00 95.25 188 PHE A CA 1
ATOM 1423 C C . PHE A 1 188 ? -5.258 -3.372 7.276 1.00 95.25 188 PHE A C 1
ATOM 1425 O O . PHE A 1 188 ? -4.470 -2.456 7.020 1.00 95.25 188 PHE A O 1
ATOM 1432 N N . ASN A 1 189 ? -6.519 -3.345 6.857 1.00 94.31 189 ASN A N 1
ATOM 1433 C CA . ASN A 1 189 ? -7.130 -2.197 6.200 1.00 94.31 189 ASN A CA 1
ATOM 1434 C C . ASN A 1 189 ? -8.286 -1.626 7.030 1.00 94.31 189 ASN A C 1
ATOM 1436 O O . ASN A 1 189 ? -8.825 -2.282 7.921 1.00 94.31 189 ASN A O 1
ATOM 1440 N N . LEU A 1 190 ? -8.669 -0.393 6.713 1.00 93.62 190 LEU A N 1
ATOM 1441 C CA . LEU A 1 190 ? -9.782 0.329 7.333 1.00 93.62 190 LEU A CA 1
ATOM 1442 C C . LEU A 1 190 ? -10.943 0.538 6.345 1.00 93.62 190 LEU A C 1
ATOM 1444 O O . LEU A 1 190 ? -11.707 1.492 6.477 1.00 93.62 190 LEU A O 1
ATOM 1448 N N . ASN A 1 191 ? -11.067 -0.339 5.344 1.00 91.75 191 ASN A N 1
ATOM 1449 C CA . ASN A 1 191 ? -12.157 -0.293 4.372 1.00 91.75 191 ASN A CA 1
ATOM 1450 C C . ASN A 1 191 ? -13.425 -0.881 5.008 1.00 91.75 191 ASN A C 1
ATOM 1452 O O . ASN A 1 191 ? -13.340 -1.866 5.737 1.00 91.75 191 ASN A O 1
ATOM 1456 N N . LEU A 1 192 ? -14.591 -0.280 4.767 1.00 87.44 192 LEU A N 1
ATOM 1457 C CA . LEU A 1 192 ? -15.870 -0.699 5.363 1.00 87.44 192 LEU A CA 1
ATOM 1458 C C . LEU A 1 192 ? -16.610 -1.772 4.567 1.00 87.44 192 LEU A C 1
ATOM 1460 O O . LEU A 1 192 ? -16.479 -1.775 3.325 1.00 87.44 192 LEU A O 1
#

Sequence (192 aa):
MKQMAFAAGIIAGLASMSQPTYAEDAEWGCQILLCAASQSPSWHGVPYCVPPMKRLITAMSKPHFSWPVCHAANSGKPGHQEYEDCPAGMTPAATPNGRGSDGFAGTELSQCIKVVNQCQDRSAFQSQYGDQNANAPNGITITPIQNNRDNWTGGGCEVKVSQPRPRRADPYYFDIPDENGGKRRVWFNLNL

Radius of gyration: 29.59 Å; chains: 1; bounding box: 61×40×118 Å

Foldseek 3Di:
DDDDDDDDDDDPDDPPPDDPDLVVLLVLLVLQVVQLLDVVPHNVPVVVSVVSLVVLLVQVPDPPDFFRAHPVQRWGFWDFAFFDAAPPQWHFDQDPDPPPPDPDRDPDSFKTKHKAQCVVDVPVSCVVCNDPVSCVVQQWDKAADVPAPPVDDDGGRIIMIMGTGHTDPFGTWDQTQDPVRHTDIGTHHSDD

Secondary structure (DSSP, 8-state):
-PPP-----------------HHHHHHHHHHHHHHHT-BTTBGGG-TTTHHHHHHHHHHHTSTT--PPPBGGGTB-SPEE--BPPPPTT-EEE--TT---SSS-------EEEEEEETTT-HHHHHHHH--HHHHGGGT-EEEE-TT----SSS--SEEEEEEEPPBPSS-EEEEEEPTTS-EEEEEE----

Organism: NCBI:txid1737357

pLDDT: mean 79.27, std 18.34, range [36.97, 95.62]